Protein AF-A0A1Y2EN75-F1 (afdb_monomer_lite)

Organism: NCBI:txid1754190

Sequence (337 aa):
MRNIKFRSYYIYLYILLFKLYLSYGKDFYITSNSTYFDSNSDVNIDTLINNESQNEAINLYFMDDLYDFSIKFNNDINIYNDINIIGMSNNGTIFDFKNTRKGSMLINYSSKSGYKILFKNIIFQNFNSNGDEKVSLFQMTSTPVEQKIYFEDCIFQNNNCILIKMQRHNGCDINLEEEKFSTISLDNCYFYNNRELLFYIIMKEVTALALESLCQRVIINNSRFEYNDNIIRLQSGNLFINNSTFNNNYSKKNEATAQFIDSYGYKNKVIVKDSQISNIKLVDDLPLIFIKKSYMKIYNCRINNIVGSYYHMIRIKIAPTIELEKNYIYQIRIFII

Structure (mmCIF, N/CA/C/O backbone):
data_AF-A0A1Y2EN75-F1
#
_entry.id   AF-A0A1Y2EN75-F1
#
loop_
_atom_site.group_PDB
_atom_site.id
_atom_site.type_symbol
_atom_site.label_atom_id
_atom_site.label_alt_id
_atom_site.label_comp_id
_atom_site.label_asym_id
_atom_site.label_entity_id
_atom_site.label_seq_id
_atom_site.pdbx_PDB_ins_code
_atom_site.Cartn_x
_atom_site.Cartn_y
_atom_site.Cartn_z
_atom_site.occupancy
_atom_site.B_iso_or_equiv
_atom_site.auth_seq_id
_atom_site.auth_comp_id
_atom_site.auth_asym_id
_atom_site.auth_atom_id
_atom_site.pdbx_PDB_model_num
ATOM 1 N N . MET A 1 1 ? 14.614 51.381 -26.462 1.00 61.22 1 MET A N 1
ATOM 2 C CA . MET A 1 1 ? 13.951 50.504 -25.459 1.00 61.22 1 MET A CA 1
ATOM 3 C C . MET A 1 1 ? 13.090 49.369 -26.039 1.00 61.22 1 MET A C 1
ATOM 5 O O . MET A 1 1 ? 13.072 48.318 -25.414 1.00 61.22 1 MET A O 1
ATOM 9 N N . ARG A 1 2 ? 12.411 49.495 -27.199 1.00 63.12 2 ARG A N 1
ATOM 10 C CA . ARG A 1 2 ? 11.589 48.389 -27.763 1.00 63.12 2 ARG A CA 1
ATOM 11 C C . ARG A 1 2 ? 12.382 47.099 -28.066 1.00 63.12 2 ARG A C 1
ATOM 13 O O . ARG A 1 2 ? 11.937 46.032 -27.668 1.00 63.12 2 ARG A O 1
ATOM 20 N N . ASN A 1 3 ? 13.583 47.186 -28.648 1.00 71.12 3 ASN A N 1
ATOM 21 C CA . ASN A 1 3 ? 14.383 46.000 -29.020 1.00 71.12 3 ASN A CA 1
ATOM 22 C C . ASN A 1 3 ? 14.890 45.142 -27.845 1.00 71.12 3 ASN A C 1
ATOM 24 O O . ASN A 1 3 ? 15.093 43.943 -28.014 1.00 71.12 3 ASN A O 1
ATOM 28 N N . ILE A 1 4 ? 15.077 45.720 -26.653 1.00 75.62 4 ILE A N 1
ATOM 29 C CA . ILE A 1 4 ? 15.561 44.966 -25.482 1.00 75.62 4 ILE A CA 1
ATOM 30 C C . ILE A 1 4 ? 14.449 44.057 -24.940 1.00 75.62 4 ILE A C 1
ATOM 32 O O . ILE A 1 4 ? 14.701 42.891 -24.654 1.00 75.62 4 ILE A O 1
ATOM 36 N N . LYS A 1 5 ? 13.201 44.550 -24.896 1.00 77.69 5 LYS A N 1
ATOM 37 C CA . LYS A 1 5 ? 12.050 43.765 -24.419 1.00 77.69 5 LYS A CA 1
ATOM 38 C C . LYS A 1 5 ? 11.775 42.537 -25.295 1.00 77.69 5 LYS A C 1
ATOM 40 O O . LYS A 1 5 ? 11.465 41.477 -24.761 1.00 77.69 5 LYS A O 1
ATOM 45 N N . PHE A 1 6 ? 11.952 42.654 -26.614 1.00 80.56 6 PHE A N 1
ATOM 46 C CA . PHE A 1 6 ? 11.801 41.518 -27.529 1.00 80.56 6 PHE A CA 1
ATOM 47 C C . PHE A 1 6 ? 12.858 40.431 -27.295 1.00 80.56 6 PHE A C 1
ATOM 49 O O . PHE A 1 6 ? 12.512 39.256 -27.255 1.00 80.56 6 PHE A O 1
ATOM 56 N N . ARG A 1 7 ? 14.130 40.791 -27.070 1.00 85.75 7 ARG A N 1
ATOM 57 C CA . ARG A 1 7 ? 15.193 39.803 -26.798 1.00 85.75 7 ARG A CA 1
ATOM 58 C C . ARG A 1 7 ? 14.967 39.043 -25.493 1.00 85.75 7 ARG A C 1
ATOM 60 O O . ARG A 1 7 ? 15.121 37.826 -25.476 1.00 85.75 7 ARG A O 1
ATOM 67 N N . SER A 1 8 ? 14.556 39.736 -24.430 1.00 86.88 8 SER A N 1
ATOM 68 C CA . SER A 1 8 ? 14.220 39.085 -23.159 1.00 86.88 8 SER A CA 1
ATOM 69 C C . SER A 1 8 ? 13.074 38.084 -23.321 1.00 86.88 8 SER A C 1
ATOM 71 O O . SER A 1 8 ? 13.173 36.978 -22.803 1.00 86.88 8 SER A O 1
ATOM 73 N N . TYR A 1 9 ? 12.032 38.426 -24.089 1.00 92.75 9 TYR A N 1
ATOM 74 C CA . TYR A 1 9 ? 10.913 37.516 -24.363 1.00 92.75 9 TYR A CA 1
ATOM 75 C C . TYR A 1 9 ? 11.369 36.203 -25.019 1.00 92.75 9 TYR A C 1
ATOM 77 O O . TYR A 1 9 ? 11.005 35.131 -24.542 1.00 92.75 9 TYR A O 1
ATOM 85 N N . TYR A 1 10 ? 12.222 36.265 -26.048 1.00 93.38 10 TYR A N 1
ATOM 86 C CA . TYR A 1 10 ? 12.739 35.053 -26.692 1.00 93.38 10 TYR A CA 1
ATOM 87 C C . TYR A 1 10 ? 13.617 34.219 -25.756 1.00 93.38 10 TYR A C 1
ATOM 89 O O . TYR A 1 10 ? 13.503 33.000 -25.774 1.00 93.38 10 TYR A O 1
ATOM 97 N N . ILE A 1 11 ? 14.439 34.836 -24.899 1.00 94.50 11 ILE A N 1
ATOM 98 C CA . ILE A 1 11 ? 15.237 34.096 -23.903 1.00 94.50 11 ILE A CA 1
ATOM 99 C C . ILE A 1 11 ? 14.323 33.339 -22.930 1.00 94.50 11 ILE A C 1
ATOM 101 O O . ILE A 1 11 ? 14.550 32.157 -22.688 1.00 94.50 11 ILE A O 1
ATOM 105 N N . TYR A 1 12 ? 13.263 33.974 -22.416 1.00 94.88 12 TYR A N 1
ATOM 106 C CA . TYR A 1 12 ? 12.295 33.288 -21.551 1.00 94.88 12 TYR A CA 1
ATOM 107 C C . TYR A 1 12 ? 11.563 32.161 -22.281 1.00 94.88 12 TYR A C 1
ATOM 109 O O . TYR A 1 12 ? 11.383 31.091 -21.704 1.00 94.88 12 TYR A O 1
ATOM 117 N N . LEU A 1 13 ? 11.189 32.371 -23.546 1.00 94.88 13 LEU A N 1
ATOM 118 C CA . LEU A 1 13 ? 10.568 31.336 -24.368 1.00 94.88 13 LEU A CA 1
ATOM 119 C C . LEU A 1 13 ? 11.519 30.151 -24.592 1.00 94.88 13 LEU A C 1
ATOM 121 O O . LEU A 1 13 ? 11.102 29.013 -24.427 1.00 94.88 13 LEU A O 1
ATOM 125 N N . TYR A 1 14 ? 12.800 30.396 -24.887 1.00 94.62 14 TYR A N 1
ATOM 126 C CA . TYR A 1 14 ? 13.807 29.339 -25.022 1.00 94.62 14 TYR A CA 1
ATOM 127 C C . TYR A 1 14 ? 14.048 28.597 -23.707 1.00 94.62 14 TYR A C 1
ATOM 129 O O . TYR A 1 14 ? 14.117 27.375 -23.723 1.00 94.62 14 TYR A O 1
ATOM 137 N N . ILE A 1 15 ? 14.123 29.294 -22.567 1.00 92.69 15 ILE A N 1
ATOM 138 C CA . ILE A 1 15 ? 14.241 28.649 -21.248 1.00 92.69 15 ILE A CA 1
ATOM 139 C C . ILE A 1 15 ? 13.008 27.786 -20.962 1.00 92.69 15 ILE A C 1
ATOM 141 O O . ILE A 1 15 ? 13.148 26.679 -20.450 1.00 92.69 15 ILE A O 1
ATOM 145 N N . LEU A 1 16 ? 11.808 28.268 -21.294 1.00 91.56 16 LEU A N 1
ATOM 146 C CA . LEU A 1 16 ? 10.568 27.516 -21.121 1.00 91.56 16 LEU A CA 1
ATOM 147 C C . LEU A 1 16 ? 10.539 26.275 -22.020 1.00 91.56 16 LEU A C 1
ATOM 149 O O . LEU A 1 16 ? 10.288 25.184 -21.525 1.00 91.56 16 LEU A O 1
ATOM 153 N N . LEU A 1 17 ? 10.841 26.423 -23.312 1.00 88.31 17 LEU A N 1
ATOM 154 C CA . LEU A 1 17 ? 10.893 25.314 -24.267 1.00 88.31 17 LEU A CA 1
ATOM 155 C C . LEU A 1 17 ? 11.977 24.299 -23.900 1.00 88.31 17 LEU A C 1
ATOM 157 O O . LEU A 1 17 ? 11.740 23.103 -23.998 1.00 88.31 17 LEU A O 1
ATOM 161 N N . PHE A 1 18 ? 13.133 24.757 -23.423 1.00 83.69 18 PHE A N 1
ATOM 162 C CA . PHE A 1 18 ? 14.205 23.891 -22.942 1.00 83.69 18 PHE A CA 1
ATOM 163 C C . PHE A 1 18 ? 13.802 23.142 -21.669 1.00 83.69 18 PHE A C 1
ATOM 165 O O . PHE A 1 18 ? 14.054 21.949 -21.562 1.00 83.69 18 PHE A O 1
ATOM 172 N N . LYS A 1 19 ? 13.112 23.801 -20.728 1.00 81.88 19 LYS A N 1
ATOM 173 C CA . LYS A 1 19 ? 12.544 23.130 -19.549 1.00 81.88 19 LYS A CA 1
ATOM 174 C C . LYS A 1 19 ? 11.473 22.108 -19.923 1.00 81.88 19 LYS A C 1
ATOM 176 O O . LYS A 1 19 ? 11.446 21.045 -19.322 1.00 81.88 19 LYS A O 1
ATOM 181 N N . LEU A 1 20 ? 10.620 22.413 -20.901 1.00 80.50 20 LEU A N 1
ATOM 182 C CA . LEU A 1 20 ? 9.636 21.463 -21.421 1.00 80.50 20 LEU A CA 1
ATOM 183 C C . LEU A 1 20 ? 10.329 20.275 -22.097 1.00 80.50 20 LEU A C 1
ATOM 185 O O . LEU A 1 20 ? 9.956 19.141 -21.838 1.00 80.50 20 LEU A O 1
ATOM 189 N N . TYR A 1 21 ? 11.371 20.531 -22.893 1.00 77.25 21 TYR A N 1
ATOM 190 C CA . TYR A 1 21 ? 12.176 19.498 -23.545 1.00 77.25 21 TYR A CA 1
ATOM 191 C C . TYR A 1 21 ? 12.883 18.578 -22.535 1.00 77.25 21 TYR A C 1
ATOM 193 O O . TYR A 1 21 ? 12.850 17.365 -22.682 1.00 77.25 21 TYR A O 1
ATOM 201 N N . LEU A 1 22 ? 13.468 19.139 -21.475 1.00 69.69 22 LEU A N 1
ATOM 202 C CA . LEU A 1 22 ? 14.097 18.360 -20.401 1.00 69.69 22 LEU A CA 1
ATOM 203 C C . LEU A 1 22 ? 13.095 17.665 -19.468 1.00 69.69 22 LEU A C 1
ATOM 205 O O . LEU A 1 22 ? 13.500 16.863 -18.635 1.00 69.69 22 LEU A O 1
ATOM 209 N N . SER A 1 23 ? 11.806 17.996 -19.558 1.00 66.31 23 SER A N 1
ATOM 210 C CA . SER A 1 23 ? 10.761 17.387 -18.733 1.00 66.31 23 SER A CA 1
ATOM 211 C C . SER A 1 23 ? 10.133 16.153 -19.384 1.00 66.31 23 SER A C 1
ATOM 213 O O . SER A 1 23 ? 9.234 15.564 -18.778 1.00 66.31 23 SER A O 1
ATOM 215 N N . TYR A 1 24 ? 10.541 15.772 -20.599 1.00 74.44 24 TYR A N 1
ATOM 216 C CA . TYR A 1 24 ? 10.022 14.560 -21.223 1.00 74.44 24 TYR A CA 1
ATOM 217 C C . TYR A 1 24 ? 10.588 13.335 -20.512 1.00 74.44 24 TYR A C 1
ATOM 219 O O . TYR A 1 24 ? 11.798 13.174 -20.384 1.00 74.44 24 TYR A O 1
ATOM 227 N N . GLY A 1 25 ? 9.685 12.490 -20.019 1.00 83.12 25 GLY A N 1
ATOM 228 C CA . GLY A 1 25 ? 10.045 11.152 -19.584 1.00 83.12 25 GLY A CA 1
ATOM 229 C C . GLY A 1 25 ? 10.319 10.248 -20.783 1.00 83.12 25 GLY A C 1
ATOM 230 O O . GLY A 1 25 ? 9.859 10.511 -21.897 1.00 83.12 25 GLY A O 1
ATOM 231 N N . LYS A 1 26 ? 11.055 9.167 -20.548 1.00 90.12 26 LYS A N 1
ATOM 232 C CA . LYS A 1 26 ? 11.289 8.122 -21.534 1.00 90.12 26 LYS A CA 1
ATOM 233 C C . LYS A 1 26 ? 10.110 7.156 -21.552 1.00 90.12 26 LYS A C 1
ATOM 235 O O . LYS A 1 26 ? 9.822 6.506 -20.549 1.00 90.12 26 LYS A O 1
ATOM 240 N N . ASP A 1 27 ? 9.459 7.057 -22.703 1.00 91.94 27 ASP A N 1
ATOM 241 C CA . ASP A 1 27 ? 8.296 6.198 -22.908 1.00 91.94 27 ASP A CA 1
ATOM 242 C C . ASP A 1 27 ? 8.704 4.837 -23.487 1.00 91.94 27 ASP A C 1
ATOM 244 O O . ASP A 1 27 ? 9.400 4.758 -24.503 1.00 91.94 27 ASP A O 1
ATOM 248 N N . PHE A 1 28 ? 8.218 3.759 -22.874 1.00 91.75 28 PHE A N 1
ATOM 249 C CA . PHE A 1 28 ? 8.375 2.387 -23.347 1.00 91.75 28 PHE A CA 1
ATOM 250 C C . PHE A 1 28 ? 7.010 1.730 -23.513 1.00 91.75 28 PHE A C 1
ATOM 252 O O . PHE A 1 28 ? 6.184 1.758 -22.604 1.00 91.75 28 PHE A O 1
ATOM 259 N N . TYR A 1 29 ? 6.794 1.090 -24.658 1.00 92.88 29 TYR A N 1
ATOM 260 C CA . TYR A 1 29 ? 5.556 0.383 -24.976 1.00 92.88 29 TYR A CA 1
ATOM 261 C C . TYR A 1 29 ? 5.819 -1.116 -24.908 1.00 92.88 29 TYR A C 1
ATOM 263 O O . TYR A 1 29 ? 6.558 -1.675 -25.718 1.00 92.88 29 TYR A O 1
ATOM 271 N N . ILE A 1 30 ? 5.244 -1.753 -23.900 1.00 92.38 30 ILE A N 1
ATOM 272 C CA . ILE A 1 30 ? 5.478 -3.142 -23.542 1.00 92.38 30 ILE A CA 1
ATOM 273 C C . ILE A 1 30 ? 4.293 -3.968 -24.036 1.00 92.38 30 ILE A C 1
ATOM 275 O O . ILE A 1 30 ? 3.148 -3.691 -23.690 1.00 92.38 30 ILE A O 1
ATOM 279 N N . THR A 1 31 ? 4.560 -5.021 -24.801 1.00 92.81 31 THR A N 1
ATOM 280 C CA . THR A 1 31 ? 3.566 -6.025 -25.215 1.00 92.81 31 THR A CA 1
ATOM 281 C C . THR A 1 31 ? 3.850 -7.355 -24.516 1.00 92.81 31 THR A C 1
ATOM 283 O O . THR A 1 31 ? 4.975 -7.624 -24.098 1.00 92.81 31 THR A O 1
ATOM 286 N N . SER A 1 32 ? 2.840 -8.196 -24.351 1.00 87.12 32 SER A N 1
ATOM 287 C CA . SER A 1 32 ? 2.906 -9.525 -23.730 1.00 87.12 32 SER A CA 1
ATOM 288 C C . SER A 1 32 ? 3.886 -10.466 -24.439 1.00 87.12 32 SER A C 1
ATOM 290 O O . SER A 1 32 ? 4.531 -11.282 -23.791 1.00 87.12 32 SER A O 1
ATOM 292 N N . ASN A 1 33 ? 4.063 -10.292 -25.753 1.00 85.81 33 ASN A N 1
ATOM 293 C CA . ASN A 1 33 ? 5.031 -11.030 -26.570 1.00 85.81 33 ASN A CA 1
ATOM 294 C C . ASN A 1 33 ? 6.423 -10.374 -26.624 1.00 85.81 33 ASN A C 1
ATOM 296 O O . ASN A 1 33 ? 7.284 -10.820 -27.383 1.00 85.81 33 ASN A O 1
ATOM 300 N N . SER A 1 34 ? 6.647 -9.280 -25.891 1.00 82.88 34 SER A N 1
ATOM 301 C CA . SER A 1 34 ? 7.962 -8.642 -25.837 1.00 82.88 34 SER A CA 1
ATOM 302 C C . SER A 1 34 ? 8.977 -9.530 -25.119 1.00 82.88 34 SER A C 1
ATOM 304 O O . SER A 1 34 ? 8.638 -10.322 -24.238 1.00 82.88 34 SER A O 1
ATOM 306 N N . THR A 1 35 ? 10.255 -9.359 -25.458 1.00 77.31 35 THR A N 1
ATOM 307 C CA . THR A 1 35 ? 11.351 -10.098 -24.816 1.00 77.31 35 THR A CA 1
ATOM 308 C C . THR A 1 35 ? 11.423 -9.841 -23.311 1.00 77.31 35 THR A C 1
ATOM 310 O O . THR A 1 35 ? 11.919 -10.692 -22.590 1.00 77.31 35 THR A O 1
ATOM 313 N N . TYR A 1 36 ? 10.852 -8.736 -22.815 1.00 74.00 36 TYR A N 1
ATOM 314 C CA . TYR A 1 36 ? 10.862 -8.368 -21.396 1.00 74.00 36 TYR A CA 1
ATOM 315 C C . TYR A 1 36 ? 10.206 -9.399 -20.460 1.00 74.00 36 TYR A C 1
ATOM 317 O O . TYR A 1 36 ? 10.484 -9.373 -19.262 1.00 74.00 36 TYR A O 1
ATOM 325 N N . PHE A 1 37 ? 9.376 -10.310 -20.987 1.00 69.19 37 PHE A N 1
ATOM 326 C CA . PHE A 1 37 ? 8.753 -11.410 -20.232 1.00 69.19 37 PHE A CA 1
ATOM 327 C C . PHE A 1 37 ? 9.303 -12.796 -20.580 1.00 69.19 37 PHE A C 1
ATOM 329 O O . PHE A 1 37 ? 8.817 -13.795 -20.051 1.00 69.19 37 PHE A O 1
ATOM 336 N N . ASP A 1 38 ? 10.314 -12.889 -21.444 1.00 70.75 38 ASP A N 1
ATOM 337 C CA . ASP A 1 38 ? 10.973 -14.162 -21.719 1.00 70.75 38 ASP A CA 1
ATOM 338 C C . ASP A 1 38 ? 11.922 -14.502 -20.563 1.00 70.75 38 ASP A C 1
ATOM 340 O O . ASP A 1 38 ? 12.890 -13.783 -20.308 1.00 70.75 38 ASP A O 1
ATOM 344 N N . SER A 1 39 ? 11.665 -15.627 -19.881 1.00 67.06 39 SER A N 1
ATOM 345 C CA . SER A 1 39 ? 12.527 -16.157 -18.814 1.00 67.06 39 SER A CA 1
ATOM 346 C C . SER A 1 39 ? 13.980 -16.360 -19.238 1.00 67.06 39 SER A C 1
ATOM 348 O O . SER A 1 39 ? 14.845 -16.438 -18.370 1.00 67.06 39 SER A O 1
ATOM 350 N N . ASN A 1 40 ? 14.229 -16.505 -20.541 1.00 71.00 40 ASN A N 1
ATOM 351 C CA . ASN A 1 40 ? 15.549 -16.772 -21.103 1.00 71.00 40 ASN A CA 1
ATOM 352 C C . ASN A 1 40 ? 16.228 -15.524 -21.671 1.00 71.00 40 ASN A C 1
ATOM 354 O O . ASN A 1 40 ? 17.348 -15.636 -22.166 1.00 71.00 40 ASN A O 1
ATOM 358 N N . SER A 1 41 ? 15.571 -14.360 -21.652 1.00 68.00 41 SER A N 1
ATOM 359 C CA . SER A 1 41 ? 16.194 -13.136 -22.143 1.00 68.00 41 SER A CA 1
ATOM 360 C C . SER A 1 41 ? 16.959 -12.419 -21.031 1.00 68.00 41 SER A C 1
ATOM 362 O O . SER A 1 41 ? 16.492 -12.292 -19.898 1.00 68.00 41 SER A O 1
ATOM 364 N N . ASP A 1 42 ? 18.127 -11.887 -21.385 1.00 60.72 42 ASP A N 1
ATOM 365 C CA . ASP A 1 42 ? 18.921 -11.024 -20.504 1.00 60.72 42 ASP A CA 1
ATOM 366 C C . ASP A 1 42 ? 18.304 -9.617 -20.345 1.00 60.72 42 ASP A C 1
ATOM 368 O O . ASP A 1 42 ? 18.818 -8.795 -19.588 1.00 60.72 42 ASP A O 1
ATOM 372 N N . VAL A 1 43 ? 17.213 -9.312 -21.066 1.00 63.44 43 VAL A N 1
ATOM 373 C CA . VAL A 1 43 ? 16.578 -7.989 -21.115 1.00 63.44 43 VAL A CA 1
ATOM 374 C C . VAL A 1 43 ? 15.195 -8.062 -20.482 1.00 63.44 43 VAL A C 1
ATOM 376 O O . VAL A 1 43 ? 14.233 -8.505 -21.097 1.00 63.44 43 VAL A O 1
ATOM 379 N N . ASN A 1 44 ? 15.083 -7.566 -19.258 1.00 73.50 44 ASN A N 1
ATOM 380 C CA . ASN A 1 44 ? 13.876 -7.628 -18.436 1.00 73.50 44 ASN A CA 1
ATOM 381 C C . ASN A 1 44 ? 13.459 -6.221 -17.948 1.00 73.50 44 ASN A C 1
ATOM 383 O O . ASN A 1 44 ? 14.212 -5.257 -18.101 1.00 73.50 44 ASN A O 1
ATOM 387 N N . ILE A 1 45 ? 12.252 -6.066 -17.400 1.00 78.69 45 ILE A N 1
ATOM 388 C CA . ILE A 1 45 ? 11.701 -4.792 -16.903 1.00 78.69 45 ILE A CA 1
ATOM 389 C C . ILE A 1 45 ? 12.644 -4.120 -15.897 1.00 78.69 45 ILE A C 1
ATOM 391 O O . ILE A 1 45 ? 12.839 -2.910 -15.944 1.00 78.69 45 ILE A O 1
ATOM 395 N N . ASP A 1 46 ? 13.279 -4.890 -15.016 1.00 75.19 46 ASP A N 1
ATOM 396 C CA . ASP A 1 46 ? 14.299 -4.373 -14.103 1.00 75.19 46 ASP A CA 1
ATOM 397 C C . ASP A 1 46 ? 15.516 -3.832 -14.857 1.00 75.19 46 ASP A C 1
ATOM 399 O O . ASP A 1 46 ? 16.008 -2.761 -14.522 1.00 75.19 46 ASP A O 1
ATOM 403 N N . THR A 1 47 ? 15.978 -4.502 -15.914 1.00 78.75 47 THR A N 1
ATOM 404 C CA . THR A 1 47 ? 17.082 -3.981 -16.742 1.00 78.75 47 THR A CA 1
ATOM 405 C C . THR A 1 47 ? 16.699 -2.706 -17.494 1.00 78.75 47 THR A C 1
ATOM 407 O O . THR A 1 47 ? 17.521 -1.799 -17.585 1.00 78.75 47 THR A O 1
ATOM 410 N N . LEU A 1 48 ? 15.451 -2.596 -17.970 1.00 79.50 48 LEU A N 1
ATOM 411 C CA . LEU A 1 48 ? 14.929 -1.370 -18.580 1.00 79.50 48 LEU A CA 1
ATOM 412 C C . LEU A 1 48 ? 14.951 -0.209 -17.590 1.00 79.50 48 LEU A C 1
ATOM 414 O O . LEU A 1 48 ? 15.357 0.890 -17.938 1.00 79.50 48 LEU A O 1
ATOM 418 N N . ILE A 1 49 ? 14.526 -0.458 -16.355 1.00 81.06 49 ILE A N 1
ATOM 419 C CA . ILE A 1 49 ? 14.485 0.569 -15.317 1.00 81.06 49 ILE A CA 1
ATOM 420 C C . ILE A 1 49 ? 15.905 0.941 -14.860 1.00 81.06 49 ILE A C 1
ATOM 422 O O . ILE A 1 49 ? 16.208 2.115 -14.669 1.00 81.06 49 ILE A O 1
ATOM 426 N N . ASN A 1 50 ? 16.792 -0.045 -14.716 1.00 77.44 50 ASN A N 1
ATOM 427 C CA . ASN A 1 50 ? 18.115 0.144 -14.118 1.00 77.44 50 ASN A CA 1
ATOM 428 C C . ASN A 1 50 ? 19.171 0.708 -15.088 1.00 77.44 50 ASN A C 1
ATOM 430 O O . ASN A 1 50 ? 20.159 1.276 -14.623 1.00 77.44 50 ASN A O 1
ATOM 434 N N . ASN A 1 51 ? 19.006 0.542 -16.405 1.00 75.81 51 ASN A N 1
ATOM 435 C CA . ASN A 1 51 ? 20.012 0.953 -17.398 1.00 75.81 51 ASN A CA 1
ATOM 436 C C . ASN A 1 51 ? 19.858 2.400 -17.894 1.00 75.81 51 ASN A C 1
ATOM 438 O O . ASN A 1 51 ? 20.717 2.888 -18.629 1.00 75.81 51 ASN A O 1
ATOM 442 N N . GLU A 1 52 ? 18.785 3.092 -17.520 1.00 73.25 52 GLU A N 1
ATOM 443 C CA . GLU A 1 52 ? 18.489 4.432 -18.027 1.00 73.25 52 GLU A CA 1
ATOM 444 C C . GLU A 1 52 ? 19.121 5.545 -17.180 1.00 73.25 52 GLU A C 1
ATOM 446 O O . GLU A 1 52 ? 19.360 5.412 -15.978 1.00 73.25 52 GLU A O 1
ATOM 451 N N . SER A 1 53 ? 19.442 6.668 -17.831 1.00 62.31 53 SER A N 1
ATOM 452 C CA . SER A 1 53 ? 20.162 7.783 -17.210 1.00 62.31 53 SER A CA 1
ATOM 453 C C . SER A 1 53 ? 19.378 8.440 -16.066 1.00 62.31 53 SER A C 1
ATOM 455 O O . SER A 1 53 ? 18.184 8.695 -16.185 1.00 62.31 53 SER A O 1
ATOM 457 N N . GLN A 1 54 ? 20.094 8.797 -14.992 1.00 69.88 54 GLN A N 1
ATOM 458 C CA . GLN A 1 54 ? 19.601 9.152 -13.646 1.00 69.88 54 GLN A CA 1
ATOM 459 C C . GLN A 1 54 ? 18.688 10.396 -13.503 1.00 69.88 54 GLN A C 1
ATOM 461 O O . GLN A 1 54 ? 18.510 10.863 -12.381 1.00 69.88 54 GLN A O 1
ATOM 466 N N . ASN A 1 55 ? 18.126 10.969 -14.573 1.00 72.50 55 ASN A N 1
ATOM 467 C CA . ASN A 1 55 ? 17.475 12.288 -14.500 1.00 72.50 55 ASN A CA 1
ATOM 468 C C . ASN A 1 55 ? 16.086 12.407 -15.149 1.00 72.50 55 ASN A C 1
ATOM 470 O O . ASN A 1 55 ? 15.404 13.393 -14.881 1.00 72.50 55 ASN A O 1
ATOM 474 N N . GLU A 1 56 ? 15.650 11.461 -15.980 1.00 85.06 56 GLU A N 1
ATOM 475 C CA . GLU A 1 56 ? 14.356 11.551 -16.678 1.00 85.06 56 GLU A CA 1
ATOM 476 C C . GLU A 1 56 ? 13.360 10.561 -16.078 1.00 85.06 56 GLU A C 1
ATOM 478 O O . GLU A 1 56 ? 13.754 9.472 -15.673 1.00 85.06 56 GLU A O 1
ATOM 483 N N . ALA A 1 57 ? 12.076 10.916 -16.000 1.00 90.56 57 ALA A N 1
ATOM 484 C CA . ALA A 1 57 ? 11.049 9.963 -15.576 1.00 90.56 57 ALA A CA 1
ATOM 485 C C . ALA A 1 57 ? 10.938 8.814 -16.594 1.00 90.56 57 ALA A C 1
ATOM 487 O O . ALA A 1 57 ? 11.095 9.040 -17.788 1.00 90.56 57 ALA A O 1
ATOM 488 N N . ILE A 1 58 ? 10.639 7.596 -16.152 1.00 92.88 58 ILE A N 1
ATOM 489 C CA . ILE A 1 58 ? 10.401 6.444 -17.029 1.00 92.88 58 ILE A CA 1
ATOM 490 C C . ILE A 1 58 ? 8.909 6.129 -17.024 1.00 92.88 58 ILE A C 1
ATOM 492 O O . ILE A 1 58 ? 8.324 5.919 -15.964 1.00 92.88 58 ILE A O 1
ATOM 496 N N . ASN A 1 59 ? 8.300 6.045 -18.202 1.00 94.31 59 ASN A N 1
ATOM 497 C CA . ASN A 1 59 ? 6.917 5.618 -18.371 1.00 94.31 59 ASN A CA 1
ATOM 498 C C . ASN A 1 59 ? 6.888 4.269 -19.094 1.00 94.31 59 ASN A C 1
ATOM 500 O O . ASN A 1 59 ? 7.370 4.146 -20.218 1.00 94.31 59 ASN A O 1
ATOM 504 N N . LEU A 1 60 ? 6.313 3.256 -18.455 1.00 94.69 60 LEU A N 1
ATOM 505 C CA . LEU A 1 60 ? 6.115 1.919 -19.000 1.00 94.69 60 LEU A CA 1
ATOM 506 C C . LEU A 1 60 ? 4.623 1.720 -19.289 1.00 94.69 60 LEU A C 1
ATOM 508 O O . LEU A 1 60 ? 3.821 1.623 -18.360 1.00 94.69 60 LEU A O 1
ATOM 512 N N . TYR A 1 61 ? 4.256 1.646 -20.566 1.00 96.25 61 TYR A N 1
ATOM 513 C CA . TYR A 1 61 ? 2.885 1.431 -21.028 1.00 96.25 61 TYR A CA 1
ATOM 514 C C . TYR A 1 61 ? 2.678 -0.035 -21.398 1.00 96.25 61 TYR A C 1
ATOM 516 O O . TYR A 1 61 ? 3.306 -0.543 -22.324 1.00 96.25 61 TYR A O 1
ATOM 524 N N . PHE A 1 62 ? 1.783 -0.713 -20.691 1.00 96.38 62 PHE A N 1
ATOM 525 C CA . PHE A 1 62 ? 1.441 -2.111 -20.923 1.00 96.38 62 PHE A CA 1
ATOM 526 C C . PHE A 1 62 ? 0.224 -2.165 -21.845 1.00 96.38 62 PHE A C 1
ATOM 528 O O . PHE A 1 62 ? -0.899 -1.884 -21.427 1.00 96.38 62 PHE A O 1
ATOM 535 N N . MET A 1 63 ? 0.486 -2.457 -23.118 1.00 97.25 63 MET A N 1
ATOM 536 C CA . MET A 1 63 ? -0.466 -2.316 -24.222 1.00 97.25 63 MET A CA 1
ATOM 537 C C . MET A 1 63 ? -1.528 -3.415 -24.286 1.00 97.25 63 MET A C 1
ATOM 539 O O . MET A 1 63 ? -2.605 -3.172 -24.824 1.00 97.25 63 MET A O 1
ATOM 543 N N . ASP A 1 64 ? -1.226 -4.600 -23.759 1.00 96.62 64 ASP A N 1
ATOM 544 C CA . ASP A 1 64 ? -2.115 -5.755 -23.833 1.00 96.62 64 ASP A CA 1
ATOM 545 C C . ASP A 1 64 ? -2.987 -5.884 -22.575 1.00 96.62 64 ASP A C 1
ATOM 547 O O . ASP A 1 64 ? -2.745 -5.267 -21.533 1.00 96.62 64 ASP A O 1
ATOM 551 N N . ASP A 1 65 ? -4.019 -6.719 -22.666 1.00 97.50 65 ASP A N 1
ATOM 552 C CA . ASP A 1 65 ? -4.958 -6.939 -21.564 1.00 97.50 65 ASP A CA 1
ATOM 553 C C . ASP A 1 65 ? -4.376 -7.812 -20.443 1.00 97.50 65 ASP A C 1
ATOM 555 O O . ASP A 1 65 ? -4.812 -7.707 -19.299 1.00 97.50 65 ASP A O 1
ATOM 559 N N . LEU A 1 66 ? -3.410 -8.686 -20.749 1.00 96.25 66 LEU A N 1
ATOM 560 C CA . LEU A 1 66 ? -2.924 -9.718 -19.831 1.00 96.25 66 LEU A CA 1
ATOM 561 C C . LEU A 1 66 ? -1.415 -9.944 -19.959 1.00 96.25 66 LEU A C 1
ATOM 563 O O . LEU A 1 66 ? -0.896 -10.152 -21.054 1.00 96.25 66 LEU A O 1
ATOM 567 N N . TYR A 1 67 ? -0.745 -10.010 -18.810 1.00 94.31 67 TYR A N 1
ATOM 568 C CA . TYR A 1 67 ? 0.670 -10.335 -18.665 1.00 94.31 67 TYR A CA 1
ATOM 569 C C . TYR A 1 67 ? 0.859 -11.430 -17.617 1.00 94.31 67 TYR A C 1
ATOM 571 O O . TYR A 1 67 ? 0.330 -11.348 -16.506 1.00 94.31 67 TYR A O 1
ATOM 579 N N . ASP A 1 68 ? 1.643 -12.448 -17.966 1.00 93.12 68 ASP A N 1
ATOM 580 C CA . ASP A 1 68 ? 2.005 -13.535 -17.060 1.00 93.12 68 ASP A CA 1
ATOM 581 C C . ASP A 1 68 ? 3.228 -13.150 -16.220 1.00 93.12 68 ASP A C 1
ATOM 583 O O . ASP A 1 68 ? 4.368 -13.191 -16.682 1.00 93.12 68 ASP A O 1
ATOM 587 N N . PHE A 1 69 ? 2.991 -12.806 -14.957 1.00 91.69 69 PHE A N 1
ATOM 588 C CA . PHE A 1 69 ? 4.041 -12.470 -13.996 1.00 91.69 69 PHE A CA 1
ATOM 589 C C . PHE A 1 69 ? 4.554 -13.690 -13.213 1.00 91.69 69 PHE A C 1
ATOM 591 O O . PHE A 1 69 ? 5.466 -13.561 -12.395 1.00 91.69 69 PHE A O 1
ATOM 598 N N . SER A 1 70 ? 4.040 -14.895 -13.484 1.00 90.06 70 SER A N 1
ATOM 599 C CA . SER A 1 70 ? 4.493 -16.136 -12.835 1.00 90.06 70 SER A CA 1
ATOM 600 C C . SER A 1 70 ? 5.820 -16.679 -13.387 1.00 90.06 70 SER A C 1
ATOM 602 O O . SER A 1 70 ? 6.326 -17.707 -12.931 1.00 90.06 70 SER A O 1
ATOM 604 N N . ILE A 1 71 ? 6.414 -16.010 -14.375 1.00 83.00 71 ILE A N 1
ATOM 605 C CA . ILE A 1 71 ? 7.608 -16.495 -15.071 1.00 83.00 71 ILE A CA 1
ATOM 606 C C . ILE A 1 71 ? 8.871 -16.289 -14.208 1.00 83.00 71 ILE A C 1
ATOM 608 O O . ILE A 1 71 ? 9.658 -17.226 -14.029 1.00 83.00 71 ILE A O 1
ATOM 612 N N . LYS A 1 72 ? 9.032 -15.115 -13.576 1.00 75.38 72 LYS A N 1
ATOM 613 C CA . LYS A 1 72 ? 10.231 -14.726 -12.800 1.00 75.38 72 LYS A CA 1
ATOM 614 C C . LYS A 1 72 ? 10.009 -14.816 -11.296 1.00 75.38 72 LYS A C 1
ATOM 616 O O . LYS A 1 72 ? 8.947 -14.462 -10.820 1.00 75.38 72 LYS A O 1
ATOM 621 N N . PHE A 1 73 ? 11.016 -15.221 -10.520 1.00 68.50 73 PHE A N 1
ATOM 622 C CA . PHE A 1 73 ? 10.881 -15.324 -9.062 1.00 68.50 73 PHE A CA 1
ATOM 623 C C . PHE A 1 73 ? 10.588 -13.977 -8.381 1.00 68.50 73 PHE A C 1
ATOM 625 O O . PHE A 1 73 ? 9.529 -13.838 -7.782 1.00 68.50 73 PHE A O 1
ATOM 632 N N . ASN A 1 74 ? 11.468 -12.986 -8.542 1.00 78.06 74 ASN A N 1
ATOM 633 C CA . ASN A 1 74 ? 11.308 -11.639 -7.988 1.00 78.06 74 ASN A CA 1
ATOM 634 C C . ASN A 1 74 ? 11.663 -10.579 -9.037 1.00 78.06 74 ASN A C 1
ATOM 636 O O . ASN A 1 74 ? 12.533 -10.804 -9.880 1.00 78.06 74 ASN A O 1
ATOM 640 N N . ASN A 1 75 ? 11.011 -9.426 -8.946 1.00 83.44 75 ASN A N 1
ATOM 641 C CA . ASN A 1 75 ? 11.289 -8.214 -9.702 1.00 83.44 75 ASN A CA 1
ATOM 642 C C . ASN A 1 75 ? 11.912 -7.185 -8.753 1.00 83.44 75 ASN A C 1
ATOM 644 O O . ASN A 1 75 ? 11.202 -6.541 -7.980 1.00 83.44 75 ASN A O 1
ATOM 648 N N . ASP A 1 76 ? 13.235 -7.045 -8.811 1.00 88.75 76 ASP A N 1
ATOM 649 C CA . ASP A 1 76 ? 13.963 -6.057 -8.018 1.00 88.75 76 ASP A CA 1
ATOM 650 C C . ASP A 1 76 ? 14.001 -4.732 -8.791 1.00 88.75 76 ASP A C 1
ATOM 652 O O . ASP A 1 76 ? 14.722 -4.580 -9.778 1.00 88.75 76 ASP A O 1
ATOM 656 N N . ILE A 1 77 ? 13.189 -3.771 -8.357 1.00 89.81 77 ILE A N 1
ATOM 657 C CA . ILE A 1 77 ? 13.037 -2.468 -9.003 1.00 89.81 77 ILE A CA 1
ATOM 658 C C . ILE A 1 77 ? 13.850 -1.444 -8.212 1.00 89.81 77 ILE A C 1
ATOM 660 O O . ILE A 1 77 ? 13.485 -1.097 -7.086 1.00 89.81 77 ILE A O 1
ATOM 664 N N . ASN A 1 78 ? 14.943 -0.939 -8.791 1.00 90.31 78 ASN A N 1
ATOM 665 C CA . ASN A 1 78 ? 15.718 0.136 -8.176 1.00 90.31 78 ASN A CA 1
ATOM 666 C C . ASN A 1 78 ? 15.251 1.498 -8.707 1.00 90.31 78 ASN A C 1
ATOM 668 O O . ASN A 1 78 ? 15.236 1.744 -9.909 1.00 90.31 78 ASN A O 1
ATOM 672 N N . ILE A 1 79 ? 14.880 2.393 -7.797 1.00 90.50 79 ILE A N 1
ATOM 673 C CA . ILE A 1 79 ? 14.334 3.715 -8.094 1.00 90.50 79 ILE A CA 1
ATOM 674 C C . ILE A 1 79 ? 15.462 4.754 -8.053 1.00 90.50 79 ILE A C 1
ATOM 676 O O . ILE A 1 79 ? 15.949 5.138 -6.978 1.00 90.50 79 ILE A O 1
ATOM 680 N N . TYR A 1 80 ? 15.863 5.219 -9.236 1.00 89.88 80 TYR A N 1
ATOM 681 C CA . TYR A 1 80 ? 16.823 6.317 -9.430 1.00 89.88 80 TYR A CA 1
ATOM 682 C C . TYR A 1 80 ? 16.167 7.607 -9.944 1.00 89.88 80 TYR A C 1
ATOM 684 O O . TYR A 1 80 ? 16.807 8.654 -9.973 1.00 89.88 80 TYR A O 1
ATOM 692 N N . ASN A 1 81 ? 14.904 7.511 -10.338 1.00 90.75 81 ASN A N 1
ATOM 693 C CA . ASN A 1 81 ? 14.087 8.496 -11.025 1.00 90.75 81 ASN A CA 1
ATOM 694 C C . ASN A 1 81 ? 12.606 8.135 -10.825 1.00 90.75 81 ASN A C 1
ATOM 696 O O . ASN A 1 81 ? 12.285 7.064 -10.306 1.00 90.75 81 ASN A O 1
ATOM 700 N N . ASP A 1 82 ? 11.701 9.025 -11.225 1.00 92.75 82 ASP A N 1
ATOM 701 C CA . ASP A 1 82 ? 10.269 8.725 -11.195 1.00 92.75 82 ASP A CA 1
ATOM 702 C C . ASP A 1 82 ? 9.929 7.625 -12.208 1.00 92.75 82 ASP A C 1
ATOM 704 O O . ASP A 1 82 ? 10.333 7.708 -13.366 1.00 92.75 82 ASP A O 1
ATOM 708 N N . ILE A 1 83 ? 9.168 6.615 -11.790 1.00 93.88 83 ILE A N 1
ATOM 709 C CA . ILE A 1 83 ? 8.751 5.493 -12.639 1.00 93.88 83 ILE A CA 1
ATOM 710 C C . ILE A 1 83 ? 7.228 5.398 -12.638 1.00 93.88 83 ILE A C 1
ATOM 712 O O . ILE A 1 83 ? 6.605 5.311 -11.583 1.00 93.88 83 ILE A O 1
ATOM 716 N N . ASN A 1 84 ? 6.619 5.376 -13.817 1.00 96.56 84 ASN A N 1
ATOM 717 C CA . ASN A 1 84 ? 5.185 5.196 -13.997 1.00 96.56 84 ASN A CA 1
ATOM 718 C C . ASN A 1 84 ? 4.940 3.891 -14.763 1.00 96.56 84 ASN A C 1
ATOM 720 O O . ASN A 1 84 ? 5.445 3.713 -15.865 1.00 96.56 84 ASN A O 1
ATOM 724 N N . ILE A 1 85 ? 4.165 2.981 -14.183 1.00 96.62 85 ILE A N 1
ATOM 725 C CA . ILE A 1 85 ? 3.784 1.680 -14.740 1.00 96.62 85 ILE A CA 1
ATOM 726 C C . ILE A 1 85 ? 2.279 1.744 -15.003 1.00 96.62 85 ILE A C 1
ATOM 728 O O . ILE A 1 85 ? 1.485 1.815 -14.064 1.00 96.62 85 ILE A O 1
ATOM 732 N N . ILE A 1 86 ? 1.894 1.788 -16.278 1.00 98.25 86 ILE A N 1
ATOM 733 C CA . ILE A 1 86 ? 0.549 2.175 -16.717 1.00 98.25 86 ILE A CA 1
ATOM 734 C C . ILE A 1 86 ? -0.060 1.060 -17.569 1.00 98.25 86 ILE A C 1
ATOM 736 O O . ILE A 1 86 ? 0.476 0.713 -18.621 1.00 98.25 86 ILE A O 1
ATOM 740 N N . GLY A 1 87 ? -1.199 0.523 -17.134 1.00 98.38 87 GLY A N 1
ATOM 741 C CA . GLY A 1 87 ? -2.027 -0.376 -17.933 1.00 98.38 87 GLY A CA 1
ATOM 742 C C . GLY A 1 87 ? -2.879 0.387 -18.945 1.00 98.38 87 GLY A C 1
ATOM 743 O O . GLY A 1 87 ? -3.543 1.363 -18.588 1.00 98.38 87 GLY A O 1
ATOM 744 N N . MET A 1 88 ? -2.878 -0.052 -20.205 1.00 98.25 88 MET A N 1
ATOM 745 C CA . MET A 1 88 ? -3.596 0.619 -21.299 1.00 98.25 88 MET A CA 1
ATOM 746 C C . MET A 1 88 ? -4.929 -0.042 -21.659 1.00 98.25 88 MET A C 1
ATOM 748 O O . MET A 1 88 ? -5.678 0.510 -22.465 1.00 98.25 88 MET A O 1
ATOM 752 N N . SER A 1 89 ? -5.252 -1.195 -21.067 1.00 96.50 89 SER A N 1
ATOM 753 C CA . SER A 1 89 ? -6.545 -1.837 -21.302 1.00 96.50 89 SER A CA 1
ATOM 754 C C . SER A 1 89 ? -7.694 -0.999 -20.737 1.00 96.50 89 SER A C 1
ATOM 756 O O . SER A 1 89 ? -7.609 -0.453 -19.633 1.00 96.50 89 SER A O 1
ATOM 758 N N . ASN A 1 90 ? -8.808 -0.950 -21.470 1.00 95.69 90 ASN A N 1
ATOM 759 C CA . ASN A 1 90 ? -10.006 -0.199 -21.083 1.00 95.69 90 ASN A CA 1
ATOM 760 C C . ASN A 1 90 ? -10.591 -0.645 -19.734 1.00 95.69 90 ASN A C 1
ATOM 762 O O . ASN A 1 90 ? -11.236 0.153 -19.062 1.00 95.69 90 ASN A O 1
ATOM 766 N N . ASN A 1 91 ? -10.379 -1.908 -19.354 1.00 96.06 91 ASN A N 1
ATOM 767 C CA . ASN A 1 91 ? -10.892 -2.485 -18.109 1.00 96.06 91 ASN A CA 1
ATOM 768 C C . ASN A 1 91 ? -9.777 -2.779 -17.093 1.00 96.06 91 ASN A C 1
ATOM 770 O O . ASN A 1 91 ? -9.998 -3.552 -16.166 1.00 96.06 91 ASN A O 1
ATOM 774 N N . GLY A 1 92 ? -8.599 -2.180 -17.274 1.00 97.19 92 GLY A N 1
ATOM 775 C CA . GLY A 1 92 ? -7.405 -2.468 -16.488 1.00 97.19 92 GLY A CA 1
ATOM 776 C C . GLY A 1 92 ? -6.572 -3.598 -17.083 1.00 97.19 92 GLY A C 1
ATOM 777 O O . GLY A 1 92 ? -7.092 -4.621 -17.527 1.00 97.19 92 GLY A O 1
ATOM 778 N N . THR A 1 93 ? -5.256 -3.406 -17.106 1.00 98.25 93 THR A N 1
ATOM 779 C CA . THR A 1 93 ? -4.313 -4.425 -17.581 1.00 98.25 93 THR A CA 1
ATOM 780 C C . THR A 1 93 ? -4.033 -5.431 -16.468 1.00 98.25 93 THR A C 1
ATOM 782 O O . THR A 1 93 ? -3.683 -5.050 -15.352 1.00 98.25 93 THR A O 1
ATOM 785 N N . ILE A 1 94 ? -4.161 -6.723 -16.760 1.00 98.31 94 ILE A N 1
ATOM 786 C CA . ILE A 1 94 ? -4.025 -7.798 -15.778 1.00 98.31 94 ILE A CA 1
ATOM 787 C C . ILE A 1 94 ? -2.569 -8.241 -15.657 1.00 98.31 94 ILE A C 1
ATOM 789 O O . ILE A 1 94 ? -1.966 -8.709 -16.622 1.00 98.31 94 ILE A O 1
ATOM 793 N N . PHE A 1 95 ? -2.032 -8.166 -14.442 1.00 97.31 95 PHE A N 1
ATOM 794 C CA . PHE A 1 95 ? -0.803 -8.837 -14.032 1.00 97.31 95 PHE A CA 1
ATOM 795 C C . PHE A 1 95 ? -1.193 -10.098 -13.256 1.00 97.31 95 PHE A C 1
ATOM 797 O O . PHE A 1 95 ? -1.621 -10.027 -12.099 1.00 97.31 95 PHE A O 1
ATOM 804 N N . ASP A 1 96 ? -1.094 -11.254 -13.916 1.00 97.44 96 ASP A N 1
ATOM 805 C CA . ASP A 1 96 ? -1.503 -12.541 -13.352 1.00 97.44 96 ASP A CA 1
ATOM 806 C C . ASP A 1 96 ? -0.298 -13.325 -12.831 1.00 97.44 96 ASP A C 1
ATOM 808 O O . ASP A 1 96 ? 0.624 -13.663 -13.576 1.00 97.44 96 ASP A O 1
ATOM 812 N N . PHE A 1 97 ? -0.325 -13.646 -11.540 1.00 96.88 97 PHE A N 1
ATOM 813 C CA . PHE A 1 97 ? 0.733 -14.394 -10.863 1.00 96.88 97 PHE A CA 1
ATOM 814 C C . PHE A 1 97 ? 0.455 -15.906 -10.809 1.00 96.88 97 PHE A C 1
ATOM 816 O O . PHE A 1 97 ? 1.263 -16.662 -10.260 1.00 96.88 97 PHE A O 1
ATOM 823 N N . LYS A 1 98 ? -0.664 -16.370 -11.387 1.00 97.06 98 LYS A N 1
ATOM 824 C CA . LYS A 1 98 ? -1.053 -17.784 -11.550 1.00 97.06 98 LYS A CA 1
ATOM 825 C C . LYS A 1 98 ? -0.987 -18.625 -10.268 1.00 97.06 98 LYS A C 1
ATOM 827 O O . LYS A 1 98 ? -0.604 -19.793 -10.298 1.00 97.06 98 LYS A O 1
ATOM 832 N N . ASN A 1 99 ? -1.372 -18.044 -9.135 1.00 97.44 99 ASN A N 1
ATOM 833 C CA . ASN A 1 99 ? -1.302 -18.650 -7.800 1.00 97.44 99 ASN A CA 1
ATOM 834 C C . ASN A 1 99 ? 0.113 -19.075 -7.396 1.00 97.44 99 ASN A C 1
ATOM 836 O O . ASN A 1 99 ? 0.299 -20.063 -6.685 1.00 97.44 99 ASN A O 1
ATOM 840 N N . THR A 1 100 ? 1.121 -18.327 -7.842 1.00 95.62 100 THR A N 1
ATOM 841 C CA . THR A 1 100 ? 2.518 -18.553 -7.477 1.00 95.62 100 THR A CA 1
ATOM 842 C C . THR A 1 100 ? 3.043 -17.418 -6.598 1.00 95.62 100 THR A C 1
ATOM 844 O O . THR A 1 100 ? 2.491 -16.320 -6.577 1.00 95.62 100 THR A O 1
ATOM 847 N N . ARG A 1 101 ? 4.152 -17.678 -5.897 1.00 93.94 101 ARG A N 1
ATOM 848 C CA . ARG A 1 101 ? 4.918 -16.647 -5.168 1.00 93.94 101 ARG A CA 1
ATOM 849 C C . ARG A 1 101 ? 5.851 -15.831 -6.063 1.00 93.94 101 ARG A C 1
ATOM 851 O O . ARG A 1 101 ? 6.633 -15.024 -5.572 1.00 93.94 101 ARG A O 1
ATOM 858 N N . LYS A 1 102 ? 5.868 -16.161 -7.354 1.00 92.50 102 LYS A N 1
ATOM 859 C CA . LYS A 1 102 ? 6.736 -15.551 -8.351 1.00 92.50 102 LYS A CA 1
ATOM 860 C C . LYS A 1 102 ? 6.168 -14.189 -8.752 1.00 92.50 102 LYS A C 1
ATOM 862 O O . LYS A 1 102 ? 4.981 -13.939 -8.585 1.00 92.50 102 LYS A O 1
ATOM 867 N N . GLY A 1 103 ? 7.024 -13.314 -9.255 1.00 86.62 103 GLY A N 1
ATOM 868 C CA . GLY A 1 103 ? 6.665 -11.980 -9.716 1.00 86.62 103 GLY A CA 1
ATOM 869 C C . GLY A 1 103 ? 6.573 -10.937 -8.605 1.00 86.62 103 GLY A C 1
ATOM 870 O O . GLY A 1 103 ? 6.216 -9.797 -8.901 1.00 86.62 103 GLY A O 1
ATOM 871 N N . SER A 1 104 ? 6.925 -11.290 -7.360 1.00 93.62 104 SER A N 1
ATOM 872 C CA . SER A 1 104 ? 6.939 -10.338 -6.242 1.00 93.62 104 SER A CA 1
ATOM 873 C C . SER A 1 104 ? 7.840 -9.143 -6.562 1.00 93.62 104 SER A C 1
ATOM 875 O O . SER A 1 104 ? 8.856 -9.299 -7.239 1.00 93.62 104 SER A O 1
ATOM 877 N N . MET A 1 105 ? 7.462 -7.948 -6.119 1.00 94.19 105 MET A N 1
ATOM 878 C CA . MET A 1 105 ? 8.165 -6.708 -6.439 1.00 94.19 105 MET A CA 1
ATOM 879 C C . MET A 1 105 ? 8.897 -6.186 -5.205 1.00 94.19 105 MET A C 1
ATOM 881 O O . MET A 1 105 ? 8.271 -5.734 -4.243 1.00 94.19 105 MET A O 1
ATOM 885 N N . LEU A 1 106 ? 10.228 -6.227 -5.240 1.00 93.62 106 LEU A N 1
ATOM 886 C CA . LEU A 1 106 ? 11.080 -5.589 -4.243 1.00 93.62 106 LEU A CA 1
ATOM 887 C C . LEU A 1 106 ? 11.478 -4.206 -4.755 1.00 93.62 106 LEU A C 1
ATOM 889 O O . LEU A 1 106 ? 12.205 -4.085 -5.736 1.00 93.62 106 LEU A O 1
ATOM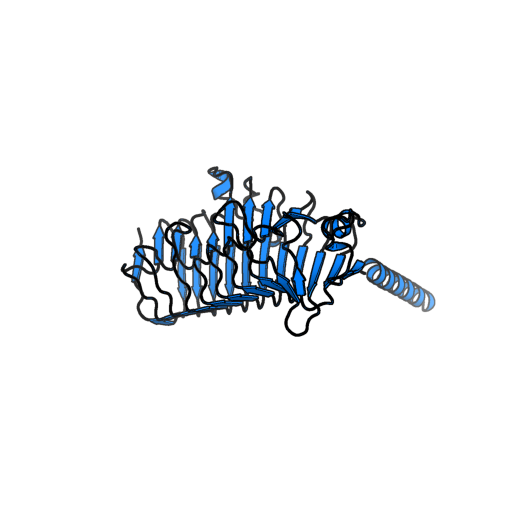 893 N N . ILE A 1 107 ? 11.005 -3.162 -4.085 1.00 93.38 107 ILE A N 1
ATOM 894 C CA . ILE A 1 107 ? 11.231 -1.775 -4.488 1.00 93.38 107 ILE A CA 1
ATOM 895 C C . ILE A 1 107 ? 12.323 -1.180 -3.602 1.00 93.38 107 ILE A C 1
ATOM 897 O O . ILE A 1 107 ? 12.144 -0.993 -2.393 1.00 93.38 107 ILE A O 1
ATOM 901 N N . ASN A 1 108 ? 13.454 -0.859 -4.223 1.00 91.75 108 ASN A N 1
ATOM 902 C CA . ASN A 1 108 ? 14.630 -0.301 -3.572 1.00 91.75 108 ASN A CA 1
ATOM 903 C C . ASN A 1 108 ? 14.838 1.139 -4.030 1.00 91.75 108 ASN A C 1
ATOM 905 O O . ASN A 1 108 ? 14.886 1.412 -5.221 1.00 91.75 108 ASN A O 1
ATOM 909 N N . TYR A 1 109 ? 15.022 2.068 -3.099 1.00 89.25 109 TYR A N 1
ATOM 910 C CA . TYR A 1 109 ? 15.339 3.456 -3.437 1.00 89.25 109 TYR A CA 1
ATOM 911 C C . TYR A 1 109 ? 16.830 3.716 -3.274 1.00 89.25 109 TYR A C 1
ATOM 913 O O . TYR A 1 109 ? 17.448 3.257 -2.308 1.00 89.25 109 TYR A O 1
ATOM 921 N N . SER A 1 110 ? 17.399 4.494 -4.193 1.00 82.81 110 SER A N 1
ATOM 922 C CA . SER A 1 110 ? 18.748 5.029 -4.016 1.00 82.81 110 SER A CA 1
ATOM 923 C C . SER A 1 110 ? 18.811 6.011 -2.831 1.00 82.81 110 SER A C 1
ATOM 925 O O . SER A 1 110 ? 17.803 6.555 -2.390 1.00 82.81 110 SER A O 1
ATOM 927 N N . SER A 1 111 ? 20.005 6.243 -2.274 1.00 69.44 111 SER A N 1
ATOM 928 C CA . SER A 1 111 ? 20.204 7.023 -1.036 1.00 69.44 111 SER A CA 1
ATOM 929 C C . SER A 1 111 ? 19.830 8.512 -1.124 1.00 69.44 111 SER A C 1
ATOM 931 O O . SER A 1 111 ? 19.766 9.183 -0.095 1.00 69.44 111 SER A O 1
ATOM 933 N N . LYS A 1 112 ? 19.577 9.028 -2.331 1.00 67.75 112 LYS A N 1
ATOM 934 C CA . LYS A 1 112 ? 19.040 10.365 -2.600 1.00 67.75 112 LYS A CA 1
ATOM 935 C C . LYS A 1 112 ? 17.634 10.176 -3.164 1.00 67.75 112 LYS A C 1
ATOM 937 O O . LYS A 1 112 ? 17.522 9.933 -4.360 1.00 67.75 112 LYS A O 1
ATOM 942 N N . SER A 1 113 ? 16.561 10.234 -2.384 1.00 68.31 113 SER A N 1
ATOM 943 C CA . SER A 1 113 ? 15.257 9.997 -3.016 1.00 68.31 113 SER A CA 1
ATOM 944 C C . SER A 1 113 ? 14.132 10.793 -2.409 1.00 68.31 113 SER A C 1
ATOM 946 O O . SER A 1 113 ? 13.770 10.508 -1.285 1.00 68.31 113 SER A O 1
ATOM 948 N N . GLY A 1 114 ? 13.547 11.673 -3.224 1.00 82.69 114 GLY A N 1
ATOM 949 C CA . GLY A 1 114 ? 12.139 12.077 -3.180 1.00 82.69 114 GLY A CA 1
ATOM 950 C C . GLY A 1 114 ? 11.340 11.546 -4.381 1.00 82.69 114 GLY A C 1
ATOM 951 O O . GLY A 1 114 ? 10.218 12.006 -4.610 1.00 82.69 114 GLY A O 1
ATOM 952 N N . TYR A 1 115 ? 11.940 10.622 -5.147 1.00 91.50 115 TYR A N 1
ATOM 953 C CA . TYR A 1 115 ? 11.369 9.996 -6.339 1.00 91.50 115 TYR A CA 1
ATOM 954 C C . TYR A 1 115 ? 10.174 9.111 -6.008 1.00 91.50 115 TYR A C 1
A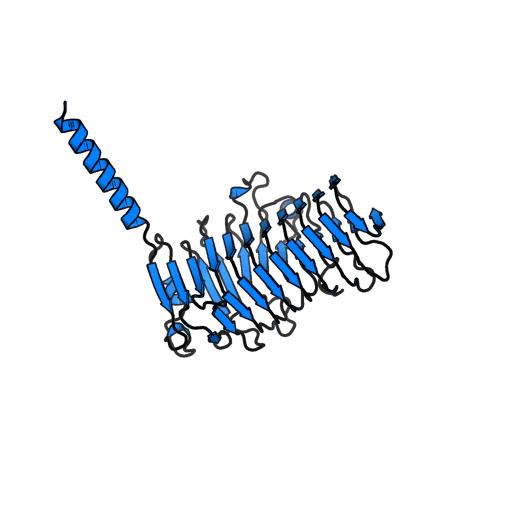TOM 956 O O . TYR A 1 115 ? 10.017 8.639 -4.875 1.00 91.50 115 TYR A O 1
ATOM 964 N N . LYS A 1 116 ? 9.346 8.855 -7.019 1.00 94.25 116 LYS A N 1
ATOM 965 C CA . LYS A 1 116 ? 8.147 8.032 -6.879 1.00 94.25 116 LYS A CA 1
ATOM 966 C C . LYS A 1 116 ? 8.075 6.875 -7.865 1.00 94.25 116 LYS A C 1
ATOM 968 O O . LYS A 1 116 ? 8.582 6.959 -8.976 1.00 94.25 116 LYS A O 1
ATOM 973 N N . ILE A 1 117 ? 7.356 5.833 -7.467 1.00 95.62 117 ILE A N 1
ATOM 974 C CA . ILE A 1 117 ? 6.837 4.820 -8.383 1.00 95.62 117 ILE A CA 1
ATOM 975 C C . ILE A 1 117 ? 5.309 4.859 -8.368 1.00 95.62 117 ILE A C 1
ATOM 977 O O . ILE A 1 117 ? 4.698 4.876 -7.299 1.00 95.62 117 ILE A O 1
ATOM 981 N N . LEU A 1 118 ? 4.699 4.928 -9.545 1.00 97.81 118 LEU A N 1
ATOM 982 C CA . LEU A 1 118 ? 3.255 4.947 -9.752 1.00 97.81 118 LEU A CA 1
ATOM 983 C C . LEU A 1 118 ? 2.835 3.689 -10.506 1.00 97.81 118 LEU A C 1
ATOM 985 O O . LEU A 1 118 ? 3.370 3.405 -11.571 1.00 97.81 118 LEU A O 1
ATOM 989 N N . PHE A 1 119 ? 1.830 2.994 -9.989 1.00 98.25 119 PHE A N 1
ATOM 990 C CA . PHE A 1 119 ? 1.079 1.967 -10.699 1.00 98.25 119 PHE A CA 1
ATOM 991 C C . PHE A 1 119 ? -0.299 2.525 -11.034 1.00 98.25 119 PHE A C 1
ATOM 993 O O . PHE A 1 119 ? -0.985 3.035 -10.146 1.00 98.25 119 PHE A O 1
ATOM 1000 N N . LYS A 1 120 ? -0.704 2.446 -12.303 1.00 98.69 120 LYS A N 1
ATOM 1001 C CA . LYS A 1 120 ? -1.980 2.998 -12.758 1.00 98.69 120 LYS A CA 1
ATOM 1002 C C . LYS A 1 120 ? -2.750 2.034 -13.646 1.00 98.69 120 LYS A C 1
ATOM 1004 O O . LYS A 1 120 ? -2.188 1.543 -14.621 1.00 98.69 120 LYS A O 1
ATOM 1009 N N . ASN A 1 121 ? -4.041 1.845 -13.358 1.00 98.62 121 ASN A N 1
ATOM 1010 C CA . ASN A 1 121 ? -4.957 1.031 -14.168 1.00 98.62 121 ASN A CA 1
ATOM 1011 C C . ASN A 1 121 ? -4.469 -0.424 -14.359 1.00 98.62 121 ASN A C 1
ATOM 1013 O O . ASN A 1 121 ? -4.468 -0.971 -15.465 1.00 98.62 121 ASN A O 1
ATOM 1017 N N . ILE A 1 122 ? -4.000 -1.041 -13.270 1.00 98.69 122 ILE A N 1
ATOM 1018 C CA . ILE A 1 122 ? -3.482 -2.417 -13.253 1.00 98.69 122 ILE A CA 1
ATOM 1019 C C . ILE A 1 122 ? -4.325 -3.279 -12.311 1.00 98.69 122 ILE A C 1
ATOM 1021 O O . ILE A 1 122 ? -4.690 -2.858 -11.211 1.00 98.69 122 ILE A O 1
ATOM 1025 N N . ILE A 1 123 ? -4.597 -4.510 -12.738 1.00 98.81 123 ILE A N 1
ATOM 1026 C CA . ILE A 1 123 ? -5.236 -5.556 -11.942 1.00 98.81 123 ILE A CA 1
ATOM 1027 C C . ILE A 1 123 ? -4.157 -6.548 -11.504 1.00 98.81 123 ILE A C 1
ATOM 1029 O O . ILE A 1 123 ? -3.653 -7.323 -12.312 1.00 98.81 123 ILE A O 1
ATOM 1033 N N . PHE A 1 124 ? -3.823 -6.558 -10.218 1.00 98.62 124 PHE A N 1
ATOM 1034 C CA . PHE A 1 124 ? -2.922 -7.533 -9.610 1.00 98.62 124 PHE A CA 1
ATOM 1035 C C . PHE A 1 124 ? -3.726 -8.728 -9.096 1.00 98.62 124 PHE A C 1
ATOM 1037 O O . PHE A 1 124 ? -4.533 -8.575 -8.167 1.00 98.62 124 PHE A O 1
ATOM 1044 N N . GLN A 1 125 ? -3.515 -9.915 -9.675 1.00 98.56 125 GLN A N 1
ATOM 1045 C CA . GLN A 1 125 ? -4.323 -11.081 -9.319 1.00 98.56 125 GLN A CA 1
ATOM 1046 C C . GLN A 1 125 ? -3.564 -12.386 -9.126 1.00 98.56 125 GLN A C 1
ATOM 1048 O O . GLN A 1 125 ? -2.587 -12.679 -9.812 1.00 98.56 125 GLN A O 1
ATOM 1053 N N . ASN A 1 126 ? -4.117 -13.226 -8.251 1.00 98.44 126 ASN A N 1
ATOM 1054 C CA . ASN A 1 126 ? -3.663 -14.593 -8.017 1.00 98.44 126 ASN A CA 1
ATOM 1055 C C . ASN A 1 126 ? -2.204 -14.678 -7.531 1.00 98.44 126 ASN A C 1
ATOM 1057 O O . ASN A 1 126 ? -1.507 -15.636 -7.860 1.00 98.44 126 ASN A O 1
ATOM 1061 N N . PHE A 1 127 ? -1.692 -13.706 -6.774 1.00 98.25 127 PHE A N 1
ATOM 1062 C CA . PHE A 1 127 ? -0.405 -13.874 -6.093 1.00 98.25 127 PHE A CA 1
ATOM 1063 C C . PHE A 1 127 ? -0.585 -14.744 -4.848 1.00 98.25 127 PHE A C 1
ATOM 1065 O O . PHE A 1 127 ? -1.535 -14.552 -4.093 1.00 98.25 127 PHE A O 1
ATOM 1072 N N . ASN A 1 128 ? 0.320 -15.691 -4.601 1.00 97.75 128 ASN A N 1
ATOM 1073 C CA . ASN A 1 128 ? 0.236 -16.577 -3.439 1.00 97.75 128 ASN A CA 1
ATOM 1074 C C . ASN A 1 128 ? 1.596 -16.713 -2.750 1.00 97.75 128 ASN A C 1
ATOM 1076 O O . ASN A 1 128 ? 2.535 -17.247 -3.334 1.00 97.75 128 ASN A O 1
ATOM 1080 N N . SER A 1 129 ? 1.695 -16.291 -1.487 1.00 96.06 129 SER A N 1
ATOM 1081 C CA . SER A 1 129 ? 2.913 -16.431 -0.671 1.00 96.06 129 SER A CA 1
ATOM 1082 C C . SER A 1 129 ? 3.234 -17.894 -0.329 1.00 96.06 129 SER A C 1
ATOM 1084 O O . SER A 1 129 ? 4.337 -18.196 0.128 1.00 96.06 129 SER A O 1
ATOM 1086 N N . ASN A 1 130 ? 2.281 -18.811 -0.541 1.00 94.31 130 ASN A N 1
ATOM 1087 C CA . ASN A 1 130 ? 2.284 -20.184 -0.034 1.00 94.31 130 ASN A CA 1
ATOM 1088 C C . ASN A 1 130 ? 2.448 -20.248 1.497 1.00 94.31 130 ASN A C 1
ATOM 1090 O O . ASN A 1 130 ? 3.058 -21.181 2.019 1.00 94.31 130 ASN A O 1
ATOM 1094 N N . GLY A 1 131 ? 1.915 -19.247 2.207 1.00 91.31 131 GLY A N 1
ATOM 1095 C CA . GLY A 1 131 ? 1.980 -19.133 3.666 1.00 91.31 131 GLY A CA 1
ATOM 1096 C C . GLY A 1 131 ? 3.311 -18.603 4.208 1.00 91.31 131 GLY A C 1
ATOM 1097 O O . GLY A 1 131 ? 3.522 -18.629 5.419 1.00 91.31 131 GLY A O 1
ATOM 1098 N N . ASP A 1 132 ? 4.225 -18.137 3.349 1.00 92.19 132 ASP A N 1
ATOM 1099 C CA . ASP A 1 132 ? 5.452 -17.474 3.791 1.00 92.19 132 ASP A CA 1
ATOM 1100 C C . ASP A 1 132 ? 5.187 -15.992 4.094 1.00 92.19 132 ASP A C 1
ATOM 1102 O O . ASP A 1 132 ? 5.211 -15.143 3.205 1.00 92.19 132 ASP A O 1
ATOM 1106 N N . GLU A 1 133 ? 5.004 -15.666 5.374 1.00 88.06 133 GLU A N 1
ATOM 1107 C CA . GLU A 1 133 ? 4.782 -14.297 5.877 1.00 88.06 133 GLU A CA 1
ATOM 1108 C C . GLU A 1 133 ? 5.935 -13.319 5.554 1.00 88.06 133 GLU A C 1
ATOM 1110 O O . GLU A 1 133 ? 5.829 -12.093 5.716 1.00 88.06 133 GLU A O 1
ATOM 1115 N N . LYS A 1 134 ? 7.096 -13.833 5.123 1.00 87.94 134 LYS A N 1
ATOM 1116 C CA . LYS A 1 134 ? 8.201 -12.981 4.679 1.00 87.94 134 LYS A CA 1
ATOM 1117 C C . LYS A 1 134 ? 7.961 -12.422 3.287 1.00 87.94 134 LYS A C 1
ATOM 1119 O O . LYS A 1 134 ? 8.502 -11.351 3.020 1.00 87.94 134 LYS A O 1
ATOM 1124 N N . VAL A 1 135 ? 7.160 -13.101 2.469 1.00 92.06 135 VAL A N 1
ATOM 1125 C CA . VAL A 1 135 ? 6.875 -12.753 1.080 1.00 92.06 135 VAL A CA 1
ATOM 1126 C C . VAL A 1 135 ? 5.608 -11.908 1.008 1.00 92.06 135 VAL A C 1
ATOM 1128 O O . VAL A 1 135 ? 4.541 -12.301 1.470 1.00 92.06 135 VAL A O 1
ATOM 1131 N N . SER A 1 136 ? 5.732 -10.746 0.383 1.00 96.25 136 SER A N 1
ATOM 1132 C CA . SER A 1 136 ? 4.617 -9.867 0.041 1.00 96.25 136 SER A CA 1
ATOM 1133 C C . SER A 1 136 ? 4.636 -9.571 -1.449 1.00 96.25 136 SER A C 1
ATOM 1135 O O . SER A 1 136 ? 5.704 -9.618 -2.060 1.00 96.25 136 SER A O 1
ATOM 1137 N N . LEU A 1 137 ? 3.489 -9.211 -2.023 1.00 97.19 137 LEU A N 1
ATOM 1138 C CA . LEU A 1 137 ? 3.433 -8.828 -3.434 1.00 97.19 137 LEU A CA 1
ATOM 1139 C C . LEU A 1 137 ? 4.305 -7.589 -3.709 1.00 97.19 137 LEU A C 1
ATOM 1141 O O . LEU A 1 137 ? 5.103 -7.599 -4.640 1.00 97.19 137 LEU A O 1
ATOM 1145 N N . PHE A 1 138 ? 4.214 -6.567 -2.856 1.00 97.44 138 PHE A N 1
ATOM 1146 C CA . PHE A 1 138 ? 5.075 -5.386 -2.870 1.00 97.44 138 PHE A CA 1
ATOM 1147 C C . PHE A 1 138 ? 5.855 -5.298 -1.568 1.00 97.44 138 PHE A C 1
ATOM 1149 O O . PHE A 1 138 ? 5.266 -5.213 -0.488 1.00 97.44 138 PHE A O 1
ATOM 1156 N N . GLN A 1 139 ? 7.179 -5.273 -1.661 1.00 95.50 139 GLN A N 1
ATOM 1157 C CA . GLN A 1 139 ? 8.053 -5.109 -0.512 1.00 95.50 139 GLN A CA 1
ATOM 1158 C C . GLN A 1 139 ? 8.926 -3.869 -0.666 1.00 95.50 139 GLN A C 1
ATOM 1160 O O . GLN A 1 139 ? 9.640 -3.711 -1.649 1.00 95.50 139 GLN A O 1
ATOM 1165 N N . MET A 1 140 ? 8.923 -3.024 0.361 1.00 92.50 140 MET A N 1
ATOM 1166 C CA . MET A 1 140 ? 9.851 -1.909 0.507 1.00 92.50 140 MET A CA 1
ATOM 1167 C C . MET A 1 140 ? 10.685 -2.130 1.763 1.00 92.50 140 MET A C 1
ATOM 1169 O O . MET A 1 140 ? 10.167 -2.112 2.885 1.00 92.50 140 MET A O 1
ATOM 1173 N N . THR A 1 141 ? 11.986 -2.329 1.582 1.00 84.69 141 THR A N 1
ATOM 1174 C CA . THR A 1 141 ? 12.955 -2.297 2.680 1.00 84.69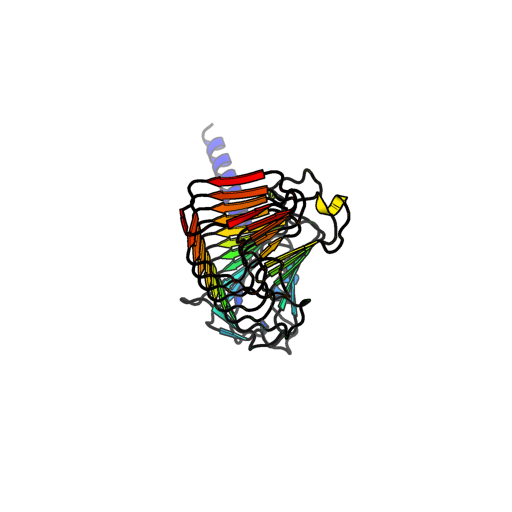 141 THR A CA 1
ATOM 1175 C C . THR A 1 141 ? 13.605 -0.928 2.706 1.00 84.69 141 THR A C 1
ATOM 1177 O O . THR A 1 141 ? 14.342 -0.564 1.790 1.00 84.69 141 THR A O 1
ATOM 1180 N N . SER A 1 142 ? 13.296 -0.139 3.733 1.00 68.50 142 SER A N 1
ATOM 1181 C CA . SER A 1 142 ? 13.701 1.261 3.780 1.00 68.50 142 SER A CA 1
ATOM 1182 C C . SER A 1 142 ? 14.817 1.513 4.788 1.00 68.50 142 SER A C 1
ATOM 1184 O O . SER A 1 142 ? 14.704 1.246 5.990 1.00 68.50 142 SER A O 1
ATOM 1186 N N . THR A 1 143 ? 15.911 2.061 4.266 1.00 70.19 143 THR A N 1
ATOM 1187 C CA . THR A 1 143 ? 16.923 2.801 5.026 1.00 70.19 143 THR A CA 1
ATOM 1188 C C . THR A 1 143 ? 16.752 4.311 4.797 1.00 70.19 143 THR A C 1
ATOM 1190 O O . THR A 1 143 ? 16.630 5.034 5.793 1.00 70.19 143 THR A O 1
ATOM 1193 N N . PRO A 1 144 ? 16.658 4.819 3.542 1.00 76.44 144 PRO A N 1
ATOM 1194 C CA . PRO A 1 144 ? 16.368 6.234 3.309 1.00 76.44 144 PRO A CA 1
ATOM 1195 C C . PRO A 1 144 ? 14.903 6.581 3.633 1.00 76.44 144 PRO A C 1
ATOM 1197 O O . PRO A 1 144 ? 14.025 5.716 3.657 1.00 76.44 144 PRO A O 1
ATOM 1200 N N . VAL A 1 145 ? 14.663 7.855 3.950 1.00 82.50 145 VAL A N 1
ATOM 1201 C CA . VAL A 1 145 ? 13.319 8.457 4.058 1.00 82.50 145 VAL A CA 1
ATOM 1202 C C . VAL A 1 145 ? 12.801 8.828 2.656 1.00 82.50 145 VAL A C 1
ATOM 1204 O O . VAL A 1 145 ? 13.463 8.511 1.671 1.00 82.50 145 VAL A O 1
ATOM 1207 N N . GLU A 1 146 ? 11.634 9.474 2.549 1.00 90.44 146 GLU A N 1
ATOM 1208 C CA . GLU A 1 146 ? 11.119 10.052 1.290 1.00 90.44 146 GLU A CA 1
ATOM 1209 C C . GLU A 1 146 ? 10.793 9.062 0.145 1.00 90.44 146 GLU A C 1
ATOM 1211 O O . GLU A 1 146 ? 10.624 9.453 -1.009 1.00 90.44 146 GLU A O 1
ATOM 1216 N N . GLN A 1 147 ? 10.616 7.779 0.453 1.00 91.62 147 GLN A N 1
ATOM 1217 C CA . GLN A 1 147 ? 10.204 6.767 -0.529 1.00 91.62 147 GLN A CA 1
ATOM 1218 C C . GLN A 1 147 ? 8.712 6.888 -0.851 1.00 91.62 147 GLN A C 1
ATOM 1220 O O . GLN A 1 147 ? 7.899 6.814 0.067 1.00 91.62 147 GLN A O 1
ATOM 1225 N N . LYS A 1 148 ? 8.319 7.045 -2.117 1.00 94.50 148 LYS A N 1
ATOM 1226 C CA . LYS A 1 148 ? 6.906 7.266 -2.472 1.00 94.50 148 LYS A CA 1
ATOM 1227 C C . LYS A 1 148 ? 6.391 6.236 -3.472 1.00 94.50 148 LYS A C 1
ATOM 1229 O O . LYS A 1 148 ? 6.889 6.166 -4.594 1.00 94.50 148 LYS A O 1
ATOM 1234 N N . ILE A 1 149 ? 5.367 5.485 -3.082 1.00 96.75 149 ILE A N 1
ATOM 1235 C CA . ILE A 1 149 ? 4.654 4.541 -3.944 1.00 96.75 149 ILE A CA 1
ATOM 1236 C C . ILE A 1 149 ? 3.185 4.942 -4.062 1.00 96.75 149 ILE A C 1
ATOM 1238 O O . ILE A 1 149 ? 2.518 5.220 -3.061 1.00 96.75 149 ILE A O 1
ATOM 1242 N N . TYR A 1 150 ? 2.695 4.973 -5.294 1.00 98.50 150 TYR A N 1
ATOM 1243 C CA . TYR A 1 150 ? 1.341 5.379 -5.639 1.00 98.50 150 TYR A CA 1
ATOM 1244 C C . TYR A 1 150 ? 0.637 4.269 -6.409 1.00 98.50 150 TYR A C 1
ATOM 1246 O O . TYR A 1 150 ? 1.224 3.655 -7.298 1.00 98.50 150 TYR A O 1
ATOM 1254 N N . PHE A 1 151 ? -0.632 4.060 -6.086 1.00 98.69 151 PHE A N 1
ATOM 1255 C CA . PHE A 1 151 ? -1.549 3.213 -6.832 1.00 98.69 151 PHE A CA 1
ATOM 1256 C C . PHE A 1 151 ? -2.785 4.041 -7.179 1.00 98.69 151 PHE A C 1
ATOM 1258 O O . PHE A 1 151 ? -3.444 4.567 -6.279 1.00 98.69 151 PHE A O 1
ATOM 1265 N N . GLU A 1 152 ? -3.077 4.159 -8.470 1.00 98.75 152 GLU A N 1
ATOM 1266 C CA . GLU A 1 152 ? -4.232 4.881 -9.008 1.00 98.75 152 GLU A CA 1
ATOM 1267 C C . GLU A 1 152 ? -5.072 3.929 -9.858 1.00 98.75 152 GLU A C 1
ATOM 1269 O O . GLU A 1 152 ? -4.539 3.235 -10.727 1.00 98.75 152 GLU A O 1
ATOM 1274 N N . ASP A 1 153 ? -6.381 3.874 -9.615 1.00 98.62 153 ASP A N 1
ATOM 1275 C CA . ASP A 1 153 ? -7.312 3.057 -10.410 1.00 98.62 153 ASP A CA 1
ATOM 1276 C C . ASP A 1 153 ? -6.904 1.566 -10.477 1.00 98.62 153 ASP A C 1
ATOM 1278 O O . ASP A 1 153 ? -7.077 0.894 -11.492 1.00 98.62 153 ASP A O 1
ATOM 1282 N N . CYS A 1 154 ? -6.284 1.045 -9.413 1.00 98.81 154 CYS A N 1
ATOM 1283 C CA . CYS A 1 154 ? -5.774 -0.327 -9.372 1.00 98.81 154 CYS A CA 1
ATOM 1284 C C . CYS A 1 154 ? -6.767 -1.295 -8.720 1.00 98.81 154 CYS A C 1
ATOM 1286 O O . CYS A 1 154 ? -7.519 -0.933 -7.811 1.00 98.81 154 CYS A O 1
ATOM 1288 N N . ILE A 1 155 ? -6.711 -2.563 -9.126 1.00 98.88 155 ILE A N 1
ATOM 1289 C CA . ILE A 1 155 ? -7.486 -3.647 -8.515 1.00 98.88 155 ILE A CA 1
ATOM 1290 C C . ILE A 1 155 ? -6.526 -4.693 -7.954 1.00 98.88 155 ILE A C 1
ATOM 1292 O O . ILE A 1 155 ? -5.601 -5.128 -8.630 1.00 98.88 155 ILE A O 1
ATOM 1296 N N . PHE A 1 156 ? -6.768 -5.132 -6.725 1.00 98.75 156 PHE A N 1
ATOM 1297 C CA . PHE A 1 156 ? -6.072 -6.243 -6.088 1.00 98.75 156 PHE A CA 1
ATOM 1298 C C . PHE A 1 156 ? -7.101 -7.331 -5.819 1.00 98.75 156 PHE A C 1
ATOM 1300 O O . PHE A 1 156 ? -8.001 -7.123 -4.997 1.00 98.75 156 PHE A O 1
ATOM 1307 N N . GLN A 1 157 ? -6.999 -8.473 -6.499 1.00 98.69 157 GLN A N 1
ATOM 1308 C CA . GLN A 1 157 ? -7.998 -9.528 -6.357 1.00 98.69 157 GLN A CA 1
ATOM 1309 C C . GLN A 1 157 ? -7.427 -10.932 -6.214 1.00 98.69 157 GLN A C 1
ATOM 1311 O O . GLN A 1 157 ? -6.476 -11.308 -6.893 1.00 98.69 157 GLN A O 1
ATOM 1316 N N . ASN A 1 158 ? -8.066 -11.736 -5.363 1.00 98.56 158 ASN A N 1
ATOM 1317 C CA . ASN A 1 158 ? -7.740 -13.153 -5.171 1.00 98.56 158 ASN A CA 1
ATOM 1318 C C . ASN A 1 158 ? -6.268 -13.410 -4.800 1.00 98.56 158 ASN A C 1
ATOM 1320 O O . ASN A 1 158 ? -5.713 -14.452 -5.143 1.00 98.56 158 ASN A O 1
ATOM 1324 N N . ASN A 1 159 ? -5.613 -12.466 -4.121 1.00 98.50 159 ASN A N 1
ATOM 1325 C CA . ASN A 1 159 ? -4.250 -12.667 -3.643 1.00 98.50 159 ASN A CA 1
ATOM 1326 C C . ASN A 1 159 ? -4.278 -13.334 -2.263 1.00 98.50 159 ASN A C 1
ATOM 1328 O O . ASN A 1 159 ? -5.115 -13.001 -1.430 1.00 98.50 159 ASN A O 1
ATOM 1332 N N . ASN A 1 160 ? -3.363 -14.263 -2.014 1.00 97.69 160 ASN A N 1
ATOM 1333 C CA . ASN A 1 160 ? -3.176 -14.943 -0.736 1.00 97.69 160 ASN A CA 1
ATOM 1334 C C . ASN A 1 160 ? -1.775 -14.643 -0.204 1.00 97.69 160 ASN A C 1
ATOM 1336 O O . ASN A 1 160 ? -0.858 -15.456 -0.335 1.00 97.69 160 ASN A O 1
ATOM 1340 N N . CYS A 1 161 ? -1.597 -13.415 0.274 1.00 97.19 161 CYS A N 1
ATOM 1341 C CA . CYS A 1 161 ? -0.333 -12.891 0.775 1.00 97.19 161 CYS A CA 1
ATOM 1342 C C . CYS A 1 161 ? -0.553 -11.550 1.477 1.00 97.19 161 CYS A C 1
ATOM 1344 O O . CYS A 1 161 ? -1.544 -10.858 1.228 1.00 97.19 161 CYS A O 1
ATOM 1346 N N . ILE A 1 162 ? 0.478 -11.072 2.170 1.00 97.38 162 ILE A N 1
ATOM 1347 C CA . ILE A 1 162 ? 0.601 -9.640 2.443 1.00 97.38 162 ILE A CA 1
ATOM 1348 C C . ILE A 1 162 ? 0.726 -8.864 1.124 1.00 97.38 162 ILE A C 1
ATOM 1350 O O . ILE A 1 162 ? 1.663 -9.100 0.361 1.00 97.38 162 ILE A O 1
ATOM 1354 N N . LEU A 1 163 ? -0.181 -7.921 0.842 1.00 97.88 163 LEU A N 1
ATOM 1355 C CA . LEU A 1 163 ? -0.118 -7.156 -0.413 1.00 97.88 163 LEU A CA 1
ATOM 1356 C C . LEU A 1 163 ? 1.045 -6.169 -0.404 1.00 97.88 163 LEU A C 1
ATOM 1358 O O . LEU A 1 163 ? 1.885 -6.203 -1.297 1.00 97.88 163 LEU A O 1
ATOM 1362 N N . ILE A 1 164 ? 1.105 -5.296 0.603 1.00 98.12 164 ILE A N 1
ATOM 1363 C CA . ILE A 1 164 ? 2.134 -4.259 0.697 1.00 98.12 164 ILE A CA 1
ATOM 1364 C C . ILE A 1 164 ? 2.814 -4.325 2.055 1.00 98.12 164 ILE A C 1
ATOM 1366 O O . ILE A 1 164 ? 2.197 -4.142 3.108 1.00 98.12 164 ILE A O 1
ATOM 1370 N N . LYS A 1 165 ? 4.127 -4.524 2.016 1.00 96.44 165 LYS A N 1
ATOM 1371 C CA . LYS A 1 165 ? 4.999 -4.561 3.181 1.00 96.44 165 LYS A CA 1
ATOM 1372 C C . LYS A 1 165 ? 5.985 -3.410 3.127 1.00 96.44 165 LYS A C 1
ATOM 1374 O O . LYS A 1 165 ? 6.837 -3.354 2.245 1.00 96.44 165 LYS A O 1
ATOM 1379 N N . MET A 1 166 ? 5.912 -2.518 4.110 1.00 95.00 166 MET A N 1
ATOM 1380 C CA . MET A 1 166 ? 6.922 -1.483 4.313 1.00 95.00 166 MET A CA 1
ATOM 1381 C C . MET A 1 166 ? 7.649 -1.751 5.621 1.00 95.00 166 MET A C 1
ATOM 1383 O O . MET A 1 166 ? 7.087 -1.590 6.705 1.00 95.00 166 MET A O 1
ATOM 1387 N N . GLN A 1 167 ? 8.914 -2.144 5.509 1.00 92.19 167 GLN A N 1
ATOM 1388 C CA . GLN A 1 167 ? 9.748 -2.484 6.648 1.00 92.19 167 GLN A CA 1
ATOM 1389 C C . GLN A 1 167 ? 10.937 -1.531 6.733 1.00 92.19 167 GLN A C 1
ATOM 1391 O O . GLN A 1 167 ? 11.813 -1.531 5.868 1.00 92.19 167 GLN A O 1
ATOM 1396 N N . ARG A 1 168 ? 10.992 -0.749 7.812 1.00 88.69 168 ARG A N 1
ATOM 1397 C CA . ARG A 1 168 ? 12.108 0.163 8.080 1.00 88.69 168 ARG A CA 1
ATOM 1398 C C . ARG A 1 168 ? 13.097 -0.467 9.052 1.00 88.69 168 ARG A C 1
ATOM 1400 O O . ARG A 1 168 ? 12.688 -1.080 10.035 1.00 88.69 168 ARG A O 1
ATOM 1407 N N . HIS A 1 169 ? 14.392 -0.320 8.792 1.00 86.06 169 HIS A N 1
ATOM 1408 C CA . HIS A 1 169 ? 15.424 -0.889 9.666 1.00 86.06 169 HIS A CA 1
ATOM 1409 C C . HIS A 1 169 ? 15.728 -0.018 10.887 1.00 86.06 169 HIS A C 1
ATOM 1411 O O . HIS A 1 169 ? 15.817 -0.541 11.988 1.00 86.06 169 HIS A O 1
ATOM 1417 N N . ASN A 1 170 ? 15.817 1.301 10.703 1.00 82.69 170 ASN A N 1
ATOM 1418 C CA . ASN A 1 170 ? 16.247 2.242 11.740 1.00 82.69 170 ASN A CA 1
ATOM 1419 C C . ASN A 1 170 ? 15.157 3.264 12.075 1.00 82.69 170 ASN A C 1
ATOM 1421 O O . ASN A 1 170 ? 14.222 3.460 11.302 1.00 82.69 170 ASN A O 1
ATOM 1425 N N . GLY A 1 171 ? 15.303 3.983 13.188 1.00 82.75 171 GLY A N 1
ATOM 1426 C CA . GLY A 1 171 ? 14.528 5.203 13.425 1.00 82.75 171 GLY A CA 1
ATOM 1427 C C . GLY A 1 171 ? 14.815 6.290 12.381 1.00 82.75 171 GLY A C 1
ATOM 1428 O O . GLY A 1 171 ? 15.742 6.183 11.575 1.00 82.75 171 GLY A O 1
ATOM 1429 N N . CYS A 1 172 ? 13.993 7.325 12.358 1.00 86.88 172 CYS A N 1
ATOM 1430 C CA . CYS A 1 172 ? 14.178 8.552 11.577 1.00 86.88 172 CYS A CA 1
ATOM 1431 C C . CYS A 1 172 ? 14.298 9.758 12.515 1.00 86.88 172 CYS A C 1
ATOM 1433 O O . CYS A 1 172 ? 14.088 9.625 13.721 1.00 86.88 172 CYS A O 1
ATOM 1435 N N . ASP A 1 173 ? 14.654 10.922 11.969 1.00 88.19 173 ASP A N 1
ATOM 1436 C CA . ASP A 1 173 ? 14.624 12.168 12.736 1.00 88.19 173 ASP A CA 1
ATOM 1437 C C . ASP A 1 173 ? 13.207 12.397 13.292 1.00 88.19 173 ASP A C 1
ATOM 1439 O O . ASP A 1 173 ? 12.222 12.321 12.558 1.00 88.19 173 ASP A O 1
ATOM 1443 N N . ILE A 1 174 ? 13.103 12.656 14.596 1.00 87.94 174 ILE A N 1
ATOM 1444 C CA . ILE A 1 174 ? 11.831 12.940 15.273 1.00 87.94 174 ILE A CA 1
ATOM 1445 C C . ILE A 1 174 ? 11.178 14.235 14.774 1.00 87.94 174 ILE A C 1
ATOM 1447 O O . ILE A 1 174 ? 9.971 14.404 14.933 1.00 87.94 174 ILE A O 1
ATOM 1451 N N . ASN A 1 175 ? 11.968 15.128 14.173 1.00 88.62 175 ASN A N 1
ATOM 1452 C CA . ASN A 1 175 ? 11.529 16.388 13.583 1.00 88.62 175 ASN A CA 1
ATOM 1453 C C . ASN A 1 175 ? 11.464 16.314 12.052 1.00 88.62 175 ASN A C 1
ATOM 1455 O O . ASN A 1 175 ? 11.431 17.353 11.392 1.00 88.62 175 ASN A O 1
ATOM 1459 N N . LEU A 1 176 ? 11.481 15.106 11.475 1.00 90.69 176 LEU A N 1
ATOM 1460 C CA . LEU A 1 176 ? 11.349 14.935 10.036 1.00 90.69 176 LEU A CA 1
ATOM 1461 C C . LEU A 1 176 ? 10.044 15.580 9.557 1.00 90.69 176 LEU A C 1
ATOM 1463 O O . LEU A 1 176 ? 8.964 15.305 10.080 1.00 90.69 176 LEU A O 1
ATOM 1467 N N . GLU A 1 177 ? 10.149 16.430 8.541 1.00 92.25 177 GLU A N 1
ATOM 1468 C CA . GLU A 1 177 ? 8.985 17.067 7.939 1.00 92.25 177 GLU A CA 1
ATOM 1469 C C . GLU A 1 177 ? 8.058 16.013 7.326 1.00 92.25 177 GLU A C 1
ATOM 1471 O O . GLU A 1 177 ? 8.490 15.037 6.714 1.00 92.25 177 GLU A O 1
ATOM 1476 N N . GLU A 1 178 ? 6.754 16.220 7.475 1.00 91.19 178 GLU A N 1
ATOM 1477 C CA . GLU A 1 178 ? 5.727 15.271 7.047 1.00 91.19 178 GLU A CA 1
ATOM 1478 C C . GLU A 1 178 ? 5.777 14.939 5.540 1.00 91.19 178 GLU A C 1
ATOM 1480 O O . GLU A 1 178 ? 5.440 13.824 5.140 1.00 91.19 178 GLU A O 1
ATOM 1485 N N . GLU A 1 179 ? 6.223 15.886 4.711 1.00 90.62 179 GLU A N 1
ATOM 1486 C CA . GLU A 1 179 ? 6.442 15.716 3.266 1.00 90.62 179 GLU A CA 1
ATOM 1487 C C . GLU A 1 179 ? 7.591 14.757 2.931 1.00 90.62 179 GLU A C 1
ATOM 1489 O O . GLU A 1 179 ? 7.650 14.219 1.821 1.00 90.62 179 GLU A O 1
ATOM 1494 N N . LYS A 1 180 ? 8.468 14.513 3.911 1.00 92.19 180 LYS A N 1
ATOM 1495 C CA . LYS A 1 180 ? 9.619 13.624 3.801 1.00 92.19 180 LYS A CA 1
ATOM 1496 C C . LYS A 1 180 ? 9.329 12.189 4.235 1.00 92.19 180 LYS A C 1
ATOM 1498 O O . LYS A 1 180 ? 10.217 11.335 4.264 1.00 92.19 180 LYS A O 1
ATOM 1503 N N . PHE A 1 181 ? 8.087 11.891 4.602 1.00 93.81 181 PHE A N 1
ATOM 1504 C CA . PHE A 1 181 ? 7.714 10.552 5.042 1.00 93.81 181 PHE A CA 1
ATOM 1505 C C . PHE A 1 181 ? 7.719 9.585 3.859 1.00 93.81 181 PHE A C 1
ATOM 1507 O O . PHE A 1 181 ? 7.229 9.905 2.772 1.00 93.81 181 PHE A O 1
ATOM 1514 N N . SER A 1 182 ? 8.196 8.364 4.099 1.00 94.38 182 SER A N 1
ATOM 1515 C CA . SER A 1 182 ? 7.970 7.264 3.169 1.00 94.38 182 SER A CA 1
ATOM 1516 C C . SER A 1 182 ? 6.467 7.004 3.083 1.00 94.38 182 SER A C 1
ATOM 1518 O O . SER A 1 182 ? 5.826 6.724 4.098 1.00 94.38 182 SER A O 1
ATOM 1520 N N . THR A 1 183 ? 5.894 7.149 1.894 1.00 95.81 183 THR A N 1
ATOM 1521 C CA . THR A 1 183 ? 4.453 7.227 1.671 1.00 95.81 183 THR A CA 1
ATOM 1522 C C . THR A 1 183 ? 3.981 6.127 0.732 1.00 95.81 183 THR A C 1
ATOM 1524 O O . THR A 1 183 ? 4.492 5.991 -0.376 1.00 95.81 183 THR A O 1
ATOM 1527 N N . ILE A 1 184 ? 2.956 5.395 1.163 1.00 97.62 184 ILE A N 1
ATOM 1528 C CA . ILE A 1 184 ? 2.095 4.574 0.310 1.00 97.62 184 ILE A CA 1
ATOM 1529 C C . ILE A 1 184 ? 0.793 5.346 0.112 1.00 97.62 184 ILE A C 1
ATOM 1531 O O . ILE A 1 184 ? 0.136 5.699 1.093 1.00 97.62 184 ILE A O 1
ATOM 1535 N N . SER A 1 185 ? 0.420 5.612 -1.135 1.00 98.50 185 SER A N 1
ATOM 1536 C CA . SER A 1 185 ? -0.830 6.288 -1.479 1.00 98.50 185 SER A CA 1
ATOM 1537 C C . SER A 1 185 ? -1.665 5.421 -2.406 1.00 98.50 185 SER A C 1
ATOM 1539 O O . SER A 1 185 ? -1.175 4.941 -3.423 1.00 98.50 185 SER A O 1
ATOM 1541 N N . LEU A 1 186 ? -2.928 5.242 -2.047 1.00 98.75 186 LEU A N 1
ATOM 1542 C CA . LEU A 1 186 ? -3.906 4.428 -2.754 1.00 98.75 186 LEU A CA 1
ATOM 1543 C C . LEU A 1 186 ? -5.101 5.325 -3.067 1.00 98.75 186 LEU A C 1
ATOM 1545 O O . LEU A 1 186 ? -5.744 5.824 -2.139 1.00 98.75 186 LEU A O 1
ATOM 1549 N N . ASP A 1 187 ? -5.375 5.557 -4.346 1.00 98.81 187 ASP A N 1
ATOM 1550 C CA . ASP A 1 187 ? -6.511 6.362 -4.793 1.00 98.81 187 ASP A CA 1
ATOM 1551 C C . ASP A 1 187 ? -7.358 5.585 -5.798 1.00 98.81 187 ASP A C 1
ATOM 1553 O O . ASP A 1 187 ? -6.838 4.959 -6.722 1.00 98.81 187 ASP A O 1
ATOM 1557 N N . ASN A 1 188 ? -8.671 5.592 -5.567 1.00 98.69 188 ASN A N 1
ATOM 1558 C CA . ASN A 1 188 ? -9.655 4.872 -6.375 1.00 98.69 188 ASN A CA 1
ATOM 1559 C C . ASN A 1 188 ? -9.305 3.384 -6.605 1.00 98.69 188 ASN A C 1
ATOM 1561 O O . ASN A 1 188 ? -9.454 2.849 -7.701 1.00 98.69 188 ASN A O 1
ATOM 1565 N N . CYS A 1 189 ? -8.796 2.704 -5.573 1.00 98.81 189 CYS A N 1
ATOM 1566 C CA . CYS A 1 189 ? -8.392 1.301 -5.667 1.00 98.81 189 CYS A CA 1
ATOM 1567 C C . CYS A 1 189 ? -9.495 0.348 -5.180 1.00 98.81 189 CYS A C 1
ATOM 1569 O O . CYS A 1 189 ? -10.254 0.664 -4.256 1.00 98.81 189 CYS A O 1
ATOM 1571 N N . TYR A 1 190 ? -9.544 -0.861 -5.747 1.00 98.81 190 TYR A N 1
ATOM 1572 C CA . TYR A 1 190 ? -10.464 -1.921 -5.327 1.00 98.81 190 TYR A CA 1
ATOM 1573 C C . TYR A 1 190 ? -9.726 -3.167 -4.833 1.00 98.81 190 TYR A C 1
ATOM 1575 O O . TYR A 1 190 ? -8.903 -3.741 -5.536 1.00 98.81 190 TYR A O 1
ATOM 1583 N N . PHE A 1 191 ? -10.053 -3.614 -3.624 1.00 98.75 191 PHE A N 1
ATOM 1584 C CA . PHE A 1 191 ? -9.497 -4.807 -2.994 1.00 98.75 191 PHE A CA 1
ATOM 1585 C C . PHE A 1 191 ? -10.595 -5.850 -2.825 1.00 98.75 191 PHE A C 1
ATOM 1587 O O . PHE A 1 191 ? -11.518 -5.645 -2.030 1.00 98.75 191 PHE A O 1
ATOM 1594 N N . TYR A 1 192 ? -10.492 -6.965 -3.544 1.00 98.75 192 TYR A N 1
ATOM 1595 C CA . TYR A 1 192 ? -11.522 -7.996 -3.579 1.00 98.75 192 TYR A CA 1
ATOM 1596 C C . TYR A 1 192 ? -10.977 -9.388 -3.254 1.00 98.75 192 TYR A C 1
ATOM 1598 O O . TYR A 1 192 ? -10.110 -9.907 -3.953 1.00 98.75 192 TYR A O 1
ATOM 1606 N N . ASN A 1 193 ? -11.539 -10.031 -2.230 1.00 98.31 193 ASN A N 1
ATOM 1607 C CA . ASN A 1 193 ? -11.237 -11.425 -1.887 1.00 98.31 193 ASN A CA 1
ATOM 1608 C C . ASN A 1 193 ? -9.729 -11.698 -1.693 1.00 98.31 193 ASN A C 1
ATOM 1610 O O . ASN A 1 193 ? -9.222 -12.745 -2.096 1.00 98.31 193 ASN A O 1
ATOM 1614 N N . ASN A 1 194 ? -8.997 -10.752 -1.097 1.00 98.19 194 ASN A N 1
ATOM 1615 C CA . ASN A 1 194 ? -7.606 -10.979 -0.718 1.00 98.19 194 ASN A CA 1
ATOM 1616 C C . ASN A 1 194 ? -7.540 -11.614 0.675 1.00 98.19 194 ASN A C 1
ATOM 1618 O O . ASN A 1 194 ? -8.259 -11.226 1.598 1.00 98.19 194 ASN A O 1
ATOM 1622 N N . ARG A 1 195 ? -6.670 -12.602 0.818 1.00 96.38 195 ARG A N 1
ATOM 1623 C CA . ARG A 1 195 ? -6.398 -13.307 2.064 1.00 96.38 195 ARG A CA 1
ATOM 1624 C C . ARG A 1 195 ? -5.115 -12.793 2.677 1.00 96.38 195 ARG A C 1
ATOM 1626 O O . ARG A 1 195 ? -4.245 -12.288 1.974 1.00 96.38 195 ARG A O 1
ATOM 1633 N N . GLU A 1 196 ? -5.008 -13.007 3.976 1.00 94.19 196 GLU A N 1
ATOM 1634 C CA . GLU A 1 196 ? -3.961 -12.439 4.818 1.00 94.19 196 GLU A CA 1
ATOM 1635 C C . GLU A 1 196 ? -4.086 -10.914 5.024 1.00 94.19 196 GLU A C 1
ATOM 1637 O O . GLU A 1 196 ? -5.095 -10.287 4.688 1.00 94.19 196 GLU A O 1
ATOM 1642 N N . LEU A 1 197 ? -3.067 -10.305 5.632 1.00 95.50 197 LEU A N 1
ATOM 1643 C CA . LEU A 1 197 ? -3.034 -8.885 5.965 1.00 95.50 197 LEU A CA 1
ATOM 1644 C C . LEU A 1 197 ? -2.702 -8.013 4.743 1.00 95.50 197 LEU A C 1
ATOM 1646 O O . LEU A 1 197 ? -1.606 -8.118 4.209 1.00 95.50 197 LEU A O 1
ATOM 1650 N N . LEU A 1 198 ? -3.555 -7.060 4.358 1.00 97.44 198 LEU A N 1
ATOM 1651 C CA . LEU A 1 198 ? -3.281 -6.238 3.162 1.00 97.44 198 LEU A CA 1
ATOM 1652 C C . LEU A 1 198 ? -2.049 -5.332 3.324 1.00 97.44 198 LEU A C 1
ATOM 1654 O O . LEU A 1 198 ? -1.190 -5.283 2.444 1.00 97.44 198 LEU A O 1
ATOM 1658 N N . PHE A 1 199 ? -1.944 -4.625 4.451 1.00 97.81 199 PHE A N 1
ATOM 1659 C CA . PHE A 1 199 ? -0.875 -3.656 4.697 1.00 97.81 199 PHE A CA 1
ATOM 1660 C C . PHE A 1 199 ? -0.105 -3.987 5.976 1.00 97.81 199 PHE A C 1
ATOM 1662 O O . PHE A 1 199 ? -0.656 -3.962 7.080 1.00 97.81 199 PHE A O 1
ATOM 1669 N N . TYR A 1 200 ? 1.197 -4.232 5.836 1.00 96.50 200 TYR A N 1
ATOM 1670 C CA . TYR A 1 200 ? 2.096 -4.533 6.948 1.00 96.50 200 TYR A CA 1
ATOM 1671 C C . TYR A 1 200 ? 3.193 -3.471 7.053 1.00 96.50 200 TYR A C 1
ATOM 1673 O O . TYR A 1 200 ? 4.209 -3.516 6.354 1.00 96.50 200 TYR A O 1
ATOM 1681 N N . ILE A 1 201 ? 2.962 -2.482 7.920 1.00 95.81 201 ILE A N 1
ATOM 1682 C CA . ILE A 1 201 ? 3.819 -1.304 8.081 1.00 95.81 201 ILE A CA 1
ATOM 1683 C C . ILE A 1 201 ? 4.544 -1.396 9.416 1.00 95.81 201 ILE A C 1
ATOM 1685 O O . ILE A 1 201 ? 3.962 -1.143 10.476 1.00 95.81 201 ILE A O 1
ATOM 1689 N N . ILE A 1 202 ? 5.812 -1.804 9.369 1.00 93.12 202 ILE A N 1
ATOM 1690 C CA . ILE A 1 202 ? 6.571 -2.156 10.568 1.00 93.12 202 ILE A CA 1
ATOM 1691 C C . ILE A 1 202 ? 7.982 -1.577 10.613 1.00 93.12 202 ILE A C 1
ATOM 1693 O O . ILE A 1 202 ? 8.581 -1.195 9.603 1.00 93.12 202 ILE A O 1
ATOM 1697 N N . MET A 1 203 ? 8.535 -1.583 11.824 1.00 89.56 203 MET A N 1
ATOM 1698 C CA . MET A 1 203 ? 9.955 -1.374 12.073 1.00 89.56 203 MET A CA 1
ATOM 1699 C C . MET A 1 203 ? 10.597 -2.713 12.413 1.00 89.56 203 MET A C 1
ATOM 1701 O O . MET A 1 203 ? 10.122 -3.413 13.306 1.00 89.56 203 MET A O 1
ATOM 1705 N N . LYS A 1 204 ? 11.673 -3.067 11.706 1.00 85.81 204 LYS A N 1
ATOM 1706 C CA . LYS A 1 204 ? 12.397 -4.324 11.914 1.00 85.81 204 LYS A CA 1
ATOM 1707 C C . LYS A 1 204 ? 13.067 -4.355 13.285 1.00 85.81 204 LYS A C 1
ATOM 1709 O O . LYS A 1 204 ? 12.974 -5.357 13.987 1.00 85.81 204 LYS A O 1
ATOM 1714 N N . GLU A 1 205 ? 13.737 -3.266 13.655 1.00 81.50 205 GLU A N 1
ATOM 1715 C CA . GLU A 1 205 ? 14.440 -3.148 14.929 1.00 81.50 205 GLU A CA 1
ATOM 1716 C C . GLU A 1 205 ? 13.660 -2.235 15.870 1.00 81.50 205 GLU A C 1
ATOM 1718 O O . GLU A 1 205 ? 13.430 -1.055 15.600 1.00 81.50 205 GLU A O 1
ATOM 1723 N N . VAL A 1 206 ? 13.221 -2.805 16.990 1.00 74.50 206 VAL A N 1
ATOM 1724 C CA . VAL A 1 206 ? 12.417 -2.098 17.986 1.00 74.50 206 VAL A CA 1
ATOM 1725 C C . VAL A 1 206 ? 13.333 -1.575 19.082 1.00 74.50 206 VAL A C 1
ATOM 1727 O O . VAL A 1 206 ? 13.503 -2.201 20.124 1.00 74.50 206 VAL A O 1
ATOM 1730 N N . THR A 1 207 ? 13.939 -0.416 18.846 1.00 75.81 207 THR A N 1
ATOM 1731 C CA . THR A 1 207 ? 14.580 0.366 19.913 1.00 75.81 207 THR A CA 1
ATOM 1732 C C . THR A 1 207 ? 13.579 1.357 20.513 1.00 75.81 207 THR A C 1
ATOM 1734 O O . THR A 1 207 ? 12.584 1.714 19.880 1.00 75.81 207 THR A O 1
ATOM 1737 N N . ALA A 1 208 ? 13.821 1.824 21.742 1.00 73.25 208 ALA A N 1
ATOM 1738 C CA . ALA A 1 208 ? 12.963 2.839 22.364 1.00 73.25 208 ALA A CA 1
ATOM 1739 C C . ALA A 1 208 ? 12.865 4.114 21.501 1.00 73.25 208 ALA A C 1
ATOM 1741 O O . ALA A 1 208 ? 11.778 4.651 21.331 1.00 73.25 208 ALA A O 1
ATOM 1742 N N . LEU A 1 209 ? 13.981 4.527 20.886 1.00 67.50 209 LEU A N 1
ATOM 1743 C CA . LEU A 1 209 ? 14.047 5.667 19.964 1.00 67.50 209 LEU A CA 1
ATOM 1744 C C . LEU A 1 209 ? 13.309 5.404 18.646 1.00 67.50 209 LEU A C 1
ATOM 1746 O O . LEU A 1 209 ? 12.593 6.273 18.158 1.00 67.50 209 LEU A O 1
ATOM 1750 N N . ALA A 1 210 ? 13.446 4.199 18.083 1.00 67.62 210 ALA A N 1
ATOM 1751 C CA . ALA A 1 210 ? 12.739 3.800 16.868 1.00 67.62 210 ALA A CA 1
ATOM 1752 C C . ALA A 1 210 ? 11.220 3.956 17.025 1.00 67.62 210 ALA A C 1
ATOM 1754 O O . ALA A 1 210 ? 10.556 4.488 16.138 1.00 67.62 210 ALA A O 1
ATOM 1755 N N . LEU A 1 211 ? 10.688 3.573 18.188 1.00 69.50 211 LEU A N 1
ATOM 1756 C CA . LEU A 1 211 ? 9.261 3.661 18.478 1.00 69.50 211 LEU A CA 1
ATOM 1757 C C . LEU A 1 211 ? 8.710 5.093 18.504 1.00 69.50 211 LEU A C 1
ATOM 1759 O O . LEU A 1 211 ? 7.512 5.252 18.291 1.00 69.50 211 LEU A O 1
ATOM 1763 N N . GLU A 1 212 ? 9.535 6.110 18.766 1.00 78.00 212 GLU A N 1
ATOM 1764 C CA . GLU A 1 212 ? 9.099 7.515 18.792 1.00 78.00 212 GLU A CA 1
ATOM 1765 C C . GLU A 1 212 ? 9.167 8.207 17.427 1.00 78.00 212 GLU A C 1
ATOM 1767 O O . GLU A 1 212 ? 8.585 9.280 17.252 1.00 78.00 212 GLU A O 1
ATOM 1772 N N . SER A 1 213 ? 9.881 7.615 16.470 1.00 81.50 213 SER A N 1
ATOM 1773 C CA . SER A 1 213 ? 10.134 8.222 15.169 1.00 81.50 213 SER A CA 1
ATOM 1774 C C . SER A 1 213 ? 9.014 7.899 14.173 1.00 81.50 213 SER A C 1
ATOM 1776 O O . SER A 1 213 ? 8.809 6.738 13.816 1.00 81.50 213 SER A O 1
ATOM 1778 N N . LEU A 1 214 ? 8.284 8.928 13.728 1.00 86.56 214 LEU A N 1
ATOM 1779 C CA . LEU A 1 214 ? 7.247 8.829 12.698 1.00 86.56 214 LEU A CA 1
ATOM 1780 C C . LEU A 1 214 ? 7.844 9.250 11.353 1.00 86.56 214 LEU A C 1
ATOM 1782 O O . LEU A 1 214 ? 8.201 10.406 11.172 1.00 86.56 214 LEU A O 1
ATOM 1786 N N . CYS A 1 215 ? 7.945 8.330 10.399 1.00 90.31 215 CYS A N 1
ATOM 1787 C CA . CYS A 1 215 ? 8.395 8.648 9.030 1.00 90.31 215 CYS A CA 1
ATOM 1788 C C . CYS A 1 215 ? 7.761 7.759 7.969 1.00 90.31 215 CYS A C 1
ATOM 1790 O O . CYS A 1 215 ? 8.273 7.620 6.860 1.00 90.31 215 CYS A O 1
ATOM 1792 N N . GLN A 1 216 ? 6.653 7.127 8.324 1.00 94.62 216 GLN A N 1
ATOM 1793 C CA . GLN A 1 216 ? 5.888 6.261 7.451 1.00 94.62 216 GLN A CA 1
ATOM 1794 C C . GLN A 1 216 ? 4.486 6.841 7.326 1.00 94.62 216 GLN A C 1
ATOM 1796 O O . GLN A 1 216 ? 3.933 7.379 8.288 1.00 94.62 216 GLN A O 1
ATOM 1801 N N . ARG A 1 217 ? 3.914 6.763 6.132 1.00 96.56 217 ARG A N 1
ATOM 1802 C CA . ARG A 1 217 ? 2.580 7.268 5.844 1.00 96.56 217 ARG A CA 1
ATOM 1803 C C . ARG A 1 217 ? 1.845 6.308 4.927 1.00 96.56 217 ARG A C 1
ATOM 1805 O O . ARG A 1 217 ? 2.387 5.885 3.913 1.00 96.56 217 ARG A O 1
ATOM 1812 N N . VAL A 1 218 ? 0.598 6.017 5.265 1.00 98.00 218 VAL A N 1
ATOM 1813 C CA . VAL A 1 218 ? -0.345 5.322 4.391 1.00 98.00 218 VAL A CA 1
ATOM 1814 C C . VAL A 1 218 ? -1.554 6.224 4.185 1.00 98.00 218 VAL A C 1
ATOM 1816 O O . VAL A 1 218 ? -2.154 6.693 5.154 1.00 98.00 218 VAL A O 1
ATOM 1819 N N . ILE A 1 219 ? -1.887 6.487 2.926 1.00 98.62 219 ILE A N 1
ATOM 1820 C CA . ILE A 1 219 ? -3.037 7.290 2.513 1.00 98.62 219 ILE A CA 1
ATOM 1821 C C . ILE A 1 219 ? -3.944 6.401 1.665 1.00 98.62 219 ILE A C 1
ATOM 1823 O O . ILE A 1 219 ? -3.496 5.837 0.672 1.00 98.62 219 ILE A O 1
ATOM 1827 N N . ILE A 1 220 ? -5.208 6.285 2.060 1.00 98.75 220 ILE A N 1
ATOM 1828 C CA . ILE A 1 220 ? -6.241 5.521 1.360 1.00 98.75 220 ILE A CA 1
ATOM 1829 C C . ILE A 1 220 ? -7.398 6.469 1.062 1.00 98.75 220 ILE A C 1
ATOM 1831 O O . ILE A 1 220 ? -8.064 6.946 1.982 1.00 98.75 220 ILE A O 1
ATOM 1835 N N . ASN A 1 221 ? -7.637 6.733 -0.218 1.00 98.81 221 ASN A N 1
ATOM 1836 C CA . ASN A 1 221 ? -8.692 7.616 -0.696 1.00 98.81 221 ASN A CA 1
ATOM 1837 C C . ASN A 1 221 ? -9.612 6.870 -1.660 1.00 98.81 221 ASN A C 1
ATOM 1839 O O . ASN A 1 221 ? -9.148 6.073 -2.476 1.00 98.81 221 ASN A O 1
ATOM 1843 N N . ASN A 1 222 ? -10.915 7.154 -1.580 1.00 98.75 222 ASN A N 1
ATOM 1844 C CA . ASN A 1 222 ? -11.900 6.743 -2.588 1.00 98.75 222 ASN A CA 1
ATOM 1845 C C . ASN A 1 222 ? -11.880 5.235 -2.898 1.00 98.75 222 ASN A C 1
ATOM 1847 O O . ASN A 1 222 ? -12.176 4.826 -4.013 1.00 98.75 222 ASN A O 1
ATOM 1851 N N . SER A 1 223 ? -11.472 4.405 -1.936 1.00 98.75 223 SER A N 1
ATOM 1852 C CA . SER A 1 223 ? -11.144 3.001 -2.187 1.00 98.75 223 SER A CA 1
ATOM 1853 C C . SER A 1 223 ? -12.189 2.064 -1.592 1.00 98.75 223 SER A C 1
ATOM 1855 O O . SER A 1 223 ? -12.884 2.389 -0.622 1.00 98.75 223 SER A O 1
ATOM 1857 N N . ARG A 1 224 ? -12.302 0.867 -2.167 1.00 98.81 224 ARG A N 1
ATOM 1858 C CA . ARG A 1 224 ? -13.281 -0.150 -1.764 1.00 98.81 224 ARG A CA 1
ATOM 1859 C C . ARG A 1 224 ? -12.577 -1.442 -1.354 1.00 98.81 224 ARG A C 1
ATOM 1861 O O . ARG A 1 224 ? -11.694 -1.918 -2.055 1.00 98.81 224 ARG A O 1
ATOM 1868 N N . PHE A 1 225 ? -13.003 -2.023 -0.238 1.00 98.62 225 PHE A N 1
ATOM 1869 C CA . PHE A 1 225 ? -12.444 -3.241 0.346 1.00 98.62 225 PHE A CA 1
ATOM 1870 C C . PHE A 1 225 ? -13.563 -4.234 0.631 1.00 98.62 225 PHE A C 1
ATOM 1872 O O . PHE A 1 225 ? -14.389 -4.000 1.520 1.00 98.62 225 PHE A O 1
ATOM 1879 N N . GLU A 1 226 ? -13.576 -5.347 -0.099 1.00 98.56 226 GLU A N 1
ATOM 1880 C CA . GLU A 1 226 ? -14.592 -6.385 0.028 1.00 98.56 226 GLU A CA 1
ATOM 1881 C C . GLU A 1 226 ? -14.040 -7.793 0.151 1.00 98.56 226 GLU A C 1
ATOM 1883 O 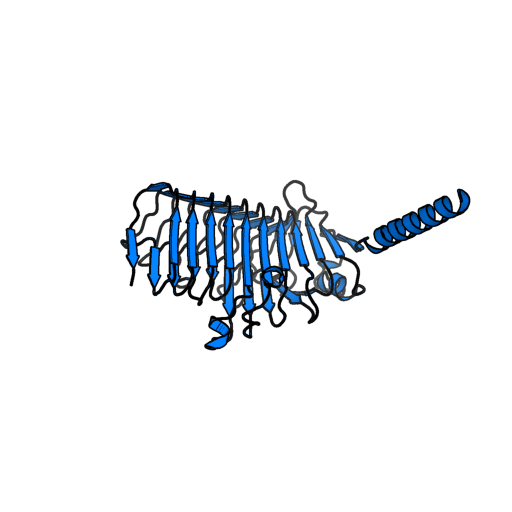O . GLU A 1 226 ? -13.182 -8.211 -0.625 1.00 98.56 226 GLU A O 1
ATOM 1888 N N . TYR A 1 227 ? -14.607 -8.550 1.092 1.00 98.00 227 TYR A N 1
ATOM 1889 C CA . TYR A 1 227 ? -14.274 -9.959 1.305 1.00 98.00 227 TYR A CA 1
ATOM 1890 C C . TYR A 1 227 ? -12.790 -10.212 1.590 1.00 98.00 227 TYR A C 1
ATOM 1892 O O . TYR A 1 227 ? -12.298 -11.312 1.347 1.00 98.00 227 TYR A O 1
ATOM 1900 N N . ASN A 1 228 ? -12.080 -9.208 2.103 1.00 97.88 228 ASN A N 1
ATOM 1901 C CA . ASN A 1 228 ? -10.689 -9.346 2.505 1.00 97.88 228 ASN A CA 1
ATOM 1902 C C . ASN A 1 228 ? -10.596 -9.842 3.948 1.00 97.88 228 ASN A C 1
ATOM 1904 O O . ASN A 1 228 ? -11.553 -9.705 4.716 1.00 97.88 228 ASN A O 1
ATOM 1908 N N . ASP A 1 229 ? -9.443 -10.382 4.326 1.00 95.94 229 ASP A N 1
ATOM 1909 C CA . ASP A 1 229 ? -9.144 -10.682 5.725 1.00 95.94 229 ASP A CA 1
ATOM 1910 C C . ASP A 1 229 ? -8.753 -9.378 6.478 1.00 95.94 229 ASP A C 1
ATOM 1912 O O . ASP A 1 229 ? -9.476 -8.371 6.442 1.00 95.94 229 ASP A O 1
ATOM 1916 N N . ASN A 1 230 ? -7.632 -9.370 7.203 1.00 95.12 230 ASN A N 1
ATOM 1917 C CA . ASN A 1 230 ? -7.200 -8.220 7.993 1.00 95.12 230 ASN A CA 1
ATOM 1918 C C . ASN A 1 230 ? -6.693 -7.077 7.092 1.00 95.12 230 ASN A C 1
ATOM 1920 O O . ASN A 1 230 ? -5.991 -7.302 6.111 1.00 95.12 230 ASN A O 1
ATOM 1924 N N . ILE A 1 231 ? -7.006 -5.823 7.436 1.00 97.25 231 ILE A N 1
ATOM 1925 C CA . ILE A 1 231 ? -6.687 -4.682 6.560 1.00 97.25 231 ILE A CA 1
ATOM 1926 C C . ILE A 1 231 ? -5.279 -4.140 6.813 1.00 97.25 231 ILE A C 1
ATOM 1928 O O . ILE A 1 231 ? -4.429 -4.221 5.931 1.00 97.25 231 ILE A O 1
ATOM 1932 N N . ILE A 1 232 ? -5.007 -3.567 7.989 1.00 97.94 232 ILE A N 1
ATOM 1933 C CA . ILE A 1 232 ? -3.718 -2.911 8.240 1.00 97.94 232 ILE A CA 1
ATOM 1934 C C . ILE A 1 232 ? -3.175 -3.148 9.641 1.00 97.94 232 ILE A C 1
ATOM 1936 O O . ILE A 1 232 ? -3.884 -3.038 10.644 1.00 97.94 232 ILE A O 1
ATOM 1940 N N . ARG A 1 233 ? -1.861 -3.372 9.686 1.00 96.75 233 ARG A N 1
ATOM 1941 C CA . ARG A 1 233 ? -1.043 -3.264 10.886 1.00 96.75 233 ARG A CA 1
ATOM 1942 C C . ARG A 1 233 ? -0.037 -2.127 10.741 1.00 96.75 233 ARG A C 1
ATOM 1944 O O . ARG A 1 233 ? 0.745 -2.101 9.793 1.00 96.75 233 ARG A O 1
ATOM 1951 N N . LEU A 1 234 ? -0.051 -1.218 11.712 1.00 96.12 234 LEU A N 1
ATOM 1952 C CA . LEU A 1 234 ? 0.753 -0.002 11.753 1.00 96.12 234 LEU A CA 1
ATOM 1953 C C . LEU A 1 234 ? 1.564 0.060 13.052 1.00 96.12 234 LEU A C 1
ATOM 1955 O O . LEU A 1 234 ? 1.069 0.444 14.114 1.00 96.12 234 LEU A O 1
ATOM 1959 N N . GLN A 1 235 ? 2.845 -0.279 12.973 1.00 93.75 235 GLN A N 1
ATOM 1960 C CA . GLN A 1 235 ? 3.751 -0.149 14.111 1.00 93.75 235 GLN A CA 1
ATOM 1961 C C . GLN A 1 235 ? 4.340 1.251 14.246 1.00 93.75 235 GLN A C 1
ATOM 1963 O O . GLN A 1 235 ? 4.580 1.672 15.367 1.00 93.75 235 GLN A O 1
ATOM 1968 N N . SER A 1 236 ? 4.585 1.964 13.148 1.00 91.81 236 SER A N 1
ATOM 1969 C CA . SER A 1 236 ? 5.059 3.351 13.168 1.00 91.81 236 SER A CA 1
ATOM 1970 C C . SER A 1 236 ? 4.462 4.119 11.994 1.00 91.81 236 SER A C 1
ATOM 1972 O O . SER A 1 236 ? 4.365 3.584 10.890 1.00 91.81 236 SER A O 1
ATOM 1974 N N . GLY A 1 237 ? 4.059 5.367 12.230 1.00 94.38 237 GLY A N 1
ATOM 1975 C CA . GLY A 1 237 ? 3.672 6.306 11.184 1.00 94.38 237 GLY A CA 1
ATOM 1976 C C . GLY A 1 237 ? 2.229 6.790 11.255 1.00 94.38 237 GLY A C 1
ATOM 1977 O O . GLY A 1 237 ? 1.544 6.682 12.274 1.00 94.38 237 GLY A O 1
ATOM 1978 N N . ASN A 1 238 ? 1.779 7.352 10.138 1.00 96.75 238 ASN A N 1
ATOM 1979 C CA . ASN A 1 238 ? 0.464 7.957 10.000 1.00 96.75 238 ASN A CA 1
ATOM 1980 C C . ASN A 1 238 ? -0.396 7.158 9.015 1.00 96.75 238 ASN A C 1
ATOM 1982 O O . ASN A 1 238 ? 0.052 6.830 7.919 1.00 96.75 238 ASN A O 1
ATOM 1986 N N . LEU A 1 239 ? -1.644 6.898 9.384 1.00 98.19 239 LEU A N 1
ATOM 1987 C CA . LEU A 1 239 ? -2.662 6.278 8.545 1.00 98.19 239 LEU A CA 1
ATOM 1988 C C . LEU A 1 239 ? -3.809 7.262 8.337 1.00 98.19 239 LEU A C 1
ATOM 1990 O O . LEU A 1 239 ? -4.429 7.715 9.300 1.00 98.19 239 LEU A O 1
ATOM 1994 N N . PHE A 1 240 ? -4.110 7.551 7.076 1.00 98.56 240 PHE A N 1
ATOM 1995 C CA . PHE A 1 240 ? -5.220 8.398 6.666 1.00 98.56 240 PHE A CA 1
ATOM 1996 C C . PHE A 1 240 ? -6.144 7.607 5.743 1.00 98.56 240 PHE A C 1
ATOM 1998 O O . PHE A 1 240 ? -5.713 7.156 4.687 1.00 98.56 240 PHE A O 1
ATOM 2005 N N . ILE A 1 241 ? -7.406 7.452 6.136 1.00 98.69 241 ILE A N 1
ATOM 2006 C CA . ILE A 1 241 ? -8.448 6.797 5.342 1.00 98.69 241 ILE A CA 1
ATOM 2007 C C . ILE A 1 241 ? -9.568 7.804 5.102 1.00 98.69 241 ILE A C 1
ATOM 2009 O O . ILE A 1 241 ? -10.087 8.394 6.051 1.00 98.69 241 ILE A O 1
ATOM 2013 N N . ASN A 1 24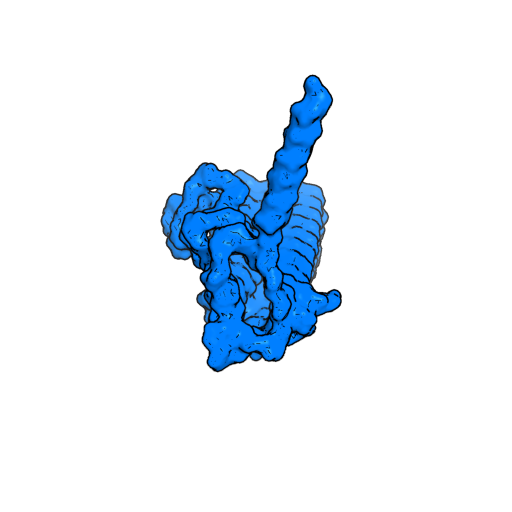2 ? -9.938 8.001 3.842 1.00 98.81 242 ASN A N 1
ATOM 2014 C CA . ASN A 1 242 ? -10.928 8.981 3.425 1.00 98.81 242 ASN A CA 1
ATOM 2015 C C . ASN A 1 242 ? -11.857 8.413 2.350 1.00 98.81 242 ASN A C 1
ATOM 2017 O O . ASN A 1 242 ? -11.394 7.761 1.412 1.00 98.81 242 ASN A O 1
ATOM 2021 N N . ASN A 1 243 ? -13.153 8.712 2.467 1.00 98.62 243 ASN A N 1
ATOM 2022 C CA . ASN A 1 243 ? -14.168 8.386 1.464 1.00 98.62 243 ASN A CA 1
ATOM 2023 C C . ASN A 1 243 ? -14.091 6.931 0.973 1.00 98.62 243 ASN A C 1
ATOM 2025 O O . ASN A 1 243 ? -14.115 6.660 -0.223 1.00 98.62 243 ASN A O 1
ATOM 2029 N N . SER A 1 244 ? -13.888 5.990 1.896 1.00 98.75 244 SER A N 1
ATOM 2030 C CA . SER A 1 244 ? -13.621 4.590 1.561 1.00 98.75 244 SER A CA 1
ATOM 2031 C C . SER A 1 244 ? -14.682 3.663 2.147 1.00 98.75 244 SER A C 1
ATOM 2033 O O . SER A 1 244 ? -15.317 3.969 3.159 1.00 98.75 244 SER A O 1
ATOM 2035 N N . THR A 1 245 ? -14.884 2.513 1.504 1.00 98.69 245 THR A N 1
ATOM 2036 C CA . THR A 1 245 ? -15.885 1.518 1.917 1.00 98.69 245 THR A CA 1
ATOM 2037 C C . THR A 1 245 ? -15.225 0.193 2.268 1.00 98.69 245 THR A C 1
ATOM 2039 O O . THR A 1 245 ? -14.494 -0.371 1.462 1.00 98.69 245 THR A O 1
ATOM 2042 N N . PHE A 1 246 ? -15.542 -0.335 3.447 1.00 98.31 246 PHE A N 1
ATOM 2043 C CA . PHE A 1 246 ? -15.090 -1.628 3.951 1.00 98.31 246 PHE A CA 1
ATOM 2044 C C . PHE A 1 246 ? -16.315 -2.495 4.214 1.00 98.31 246 PHE A C 1
ATOM 2046 O O . PHE A 1 246 ? -17.092 -2.206 5.123 1.00 98.31 246 PHE A O 1
ATOM 2053 N N . ASN A 1 247 ? -16.510 -3.542 3.418 1.00 98.31 247 ASN A N 1
ATOM 2054 C CA . ASN A 1 247 ? -17.728 -4.340 3.449 1.00 98.31 247 ASN A CA 1
ATOM 2055 C C . ASN A 1 247 ? -17.431 -5.845 3.423 1.00 98.31 247 ASN A C 1
ATOM 2057 O O . ASN A 1 247 ? -16.642 -6.303 2.607 1.00 98.31 247 ASN A O 1
ATOM 2061 N N . ASN A 1 248 ? -18.087 -6.629 4.283 1.00 97.19 248 ASN A N 1
ATOM 2062 C CA . ASN A 1 248 ? -17.941 -8.094 4.319 1.00 97.19 248 ASN A CA 1
ATOM 2063 C C . ASN A 1 248 ? -16.492 -8.589 4.515 1.00 97.19 248 ASN A C 1
ATOM 2065 O O . ASN A 1 248 ? -16.142 -9.653 4.016 1.00 97.19 248 ASN A O 1
ATOM 2069 N N . ASN A 1 249 ? -15.639 -7.830 5.206 1.00 95.50 249 ASN A N 1
ATOM 2070 C CA . ASN A 1 249 ? -14.277 -8.270 5.522 1.00 95.50 249 ASN A CA 1
ATOM 2071 C C . ASN A 1 249 ? -14.265 -9.146 6.795 1.00 95.50 249 ASN A C 1
ATOM 2073 O O . ASN A 1 249 ? -15.162 -9.054 7.643 1.00 95.50 249 ASN A O 1
ATOM 2077 N N . TYR A 1 250 ? -13.254 -10.002 6.921 1.00 92.88 250 TYR A N 1
ATOM 2078 C CA . TYR A 1 250 ? -13.161 -11.065 7.924 1.00 92.88 250 TYR A CA 1
ATOM 2079 C C . TYR A 1 250 ? -11.937 -10.880 8.830 1.00 92.88 250 TYR A C 1
ATOM 2081 O O . TYR A 1 250 ? -10.935 -10.302 8.423 1.00 92.88 250 TYR A O 1
ATOM 2089 N N . SER A 1 251 ? -11.997 -11.368 10.071 1.00 88.44 251 SER A N 1
ATOM 2090 C CA . SER A 1 251 ? -10.826 -11.394 10.963 1.00 88.44 251 SER A CA 1
ATOM 2091 C C . SER A 1 251 ? -10.086 -12.729 10.901 1.00 88.44 251 SER A C 1
ATOM 2093 O O . SER A 1 251 ? -10.723 -13.781 10.977 1.00 88.44 251 SER A O 1
ATOM 2095 N N . LYS A 1 252 ? -8.748 -12.696 10.928 1.00 87.25 252 LYS A N 1
ATOM 2096 C CA . LYS A 1 252 ? -7.884 -13.872 11.104 1.00 87.25 252 LYS A CA 1
ATOM 2097 C C . LYS A 1 252 ? -6.914 -13.669 12.280 1.00 87.25 252 LYS A C 1
ATOM 2099 O O . LYS A 1 252 ? -6.176 -12.691 12.359 1.00 87.25 252 LYS A O 1
ATOM 2104 N N . LYS A 1 253 ? -6.949 -14.592 13.249 1.00 79.88 253 LYS A N 1
ATOM 2105 C CA . LYS A 1 253 ? -6.341 -14.435 14.590 1.00 79.88 253 LYS A CA 1
ATOM 2106 C C . LYS A 1 253 ? -4.822 -14.437 14.643 1.00 79.88 253 LYS A C 1
ATOM 2108 O O . LYS A 1 253 ? -4.250 -13.834 15.545 1.00 79.88 253 LYS A O 1
ATOM 2113 N N . ASN A 1 254 ? -4.175 -15.092 13.692 1.00 81.88 254 ASN A N 1
ATOM 2114 C CA . ASN A 1 254 ? -2.728 -15.279 13.746 1.00 81.88 254 ASN A CA 1
ATOM 2115 C C . ASN A 1 254 ? -1.953 -14.134 13.081 1.00 81.88 254 ASN A C 1
ATOM 2117 O O . ASN A 1 254 ? -0.740 -14.059 13.226 1.00 81.88 254 ASN A O 1
ATOM 2121 N N . GLU A 1 255 ? -2.641 -13.213 12.406 1.00 76.94 255 GLU A N 1
ATOM 2122 C CA . GLU A 1 255 ? -1.991 -12.216 11.551 1.00 76.94 255 GLU A CA 1
ATOM 2123 C C . GLU A 1 255 ? -2.004 -10.814 12.145 1.00 76.94 255 GLU A C 1
ATOM 2125 O O . GLU A 1 255 ? -1.038 -10.073 11.988 1.00 76.94 255 GLU A O 1
ATOM 2130 N N . ALA A 1 256 ? -3.067 -10.444 12.860 1.00 84.00 256 ALA A N 1
ATOM 2131 C CA . ALA A 1 256 ? -3.255 -9.119 13.438 1.00 84.00 256 ALA A CA 1
ATOM 2132 C C . ALA A 1 256 ? -3.941 -9.200 14.804 1.00 84.00 256 ALA A C 1
ATOM 2134 O O . ALA A 1 256 ? -4.634 -10.166 15.114 1.00 84.00 256 ALA A O 1
ATOM 2135 N N . THR A 1 257 ? -3.773 -8.162 15.624 1.00 90.12 257 THR A N 1
ATOM 2136 C CA . THR A 1 257 ? -4.516 -8.040 16.890 1.00 90.12 257 THR A CA 1
ATOM 2137 C C . THR A 1 257 ? -5.873 -7.357 16.717 1.00 90.12 257 THR A C 1
ATOM 2139 O O . THR A 1 257 ? -6.618 -7.226 17.686 1.00 90.12 257 THR A O 1
ATOM 2142 N N . ALA A 1 258 ? -6.204 -6.943 15.491 1.00 93.12 258 ALA A N 1
ATOM 2143 C CA . ALA A 1 258 ? -7.483 -6.364 15.105 1.00 93.12 258 ALA A CA 1
ATOM 2144 C C . ALA A 1 258 ? -7.811 -6.661 13.636 1.00 93.12 258 ALA A C 1
ATOM 2146 O O . ALA A 1 258 ? -6.922 -6.942 12.832 1.00 93.12 258 ALA A O 1
ATOM 2147 N N . GLN A 1 259 ? -9.093 -6.583 13.286 1.00 92.94 259 GLN A N 1
ATOM 2148 C CA . GLN A 1 259 ? -9.575 -6.836 11.924 1.00 92.94 259 GLN A CA 1
ATOM 2149 C C . GLN A 1 259 ? -9.266 -5.682 10.966 1.00 92.94 259 GLN A C 1
ATOM 2151 O O . GLN A 1 259 ? -8.703 -5.887 9.892 1.00 92.94 259 GLN A O 1
ATOM 2156 N N . PHE A 1 260 ? -9.640 -4.468 11.362 1.00 95.75 260 PHE A N 1
ATOM 2157 C CA . PHE A 1 260 ? -9.591 -3.293 10.506 1.00 95.75 260 PHE A CA 1
ATOM 2158 C C . PHE A 1 260 ? -8.305 -2.500 10.728 1.00 95.75 260 PHE A C 1
ATOM 2160 O O . PHE A 1 260 ? -7.544 -2.300 9.790 1.00 95.75 260 PHE A O 1
ATOM 2167 N N . ILE A 1 261 ? -8.028 -2.069 11.960 1.00 97.25 261 ILE A N 1
ATOM 2168 C CA . ILE A 1 261 ? -6.839 -1.260 12.267 1.00 97.25 261 ILE A CA 1
ATOM 2169 C C . ILE A 1 261 ? -6.133 -1.836 13.490 1.00 97.25 261 ILE A C 1
ATOM 2171 O O . ILE A 1 261 ? -6.695 -1.824 14.582 1.00 97.25 261 ILE A O 1
ATOM 2175 N N . ASP A 1 262 ? -4.892 -2.286 13.311 1.00 96.56 262 ASP A N 1
ATOM 2176 C CA . ASP A 1 262 ? -3.981 -2.731 14.371 1.00 96.56 262 ASP A CA 1
ATOM 2177 C C . ASP A 1 262 ? -2.813 -1.734 14.496 1.00 96.56 262 ASP A C 1
ATOM 2179 O O . ASP A 1 262 ? -1.803 -1.865 13.804 1.00 96.56 262 ASP A O 1
ATOM 2183 N N . SER A 1 263 ? -2.954 -0.697 15.334 1.00 95.81 263 SER A N 1
ATOM 2184 C CA . SER A 1 263 ? -1.917 0.328 15.547 1.00 95.81 263 SER A CA 1
ATOM 2185 C C . SER A 1 263 ? -1.344 0.262 16.957 1.00 95.81 263 SER A C 1
ATOM 2187 O O . SER A 1 263 ? -2.083 0.407 17.930 1.00 95.81 263 SER A O 1
ATOM 2189 N N . TYR A 1 264 ? -0.025 0.097 17.091 1.00 91.44 264 TYR A N 1
ATOM 2190 C CA . TYR A 1 264 ? 0.617 -0.078 18.405 1.00 91.44 264 TYR A CA 1
ATOM 2191 C C . TYR A 1 264 ? 1.914 0.708 18.645 1.00 91.44 264 TYR A C 1
ATOM 2193 O O . TYR A 1 264 ? 2.598 0.474 19.651 1.00 91.44 264 TYR A O 1
ATOM 2201 N N . GLY A 1 265 ? 2.239 1.642 17.750 1.00 86.94 265 GLY A N 1
ATOM 2202 C CA . GLY A 1 265 ? 3.361 2.573 17.875 1.00 86.94 265 GLY A CA 1
ATOM 2203 C C . GLY A 1 265 ? 3.069 3.787 18.737 1.00 86.94 265 GLY A C 1
ATOM 2204 O O . GLY A 1 265 ? 1.915 4.206 18.875 1.00 86.94 265 GLY A O 1
ATOM 2205 N N . TYR A 1 266 ? 4.130 4.385 19.283 1.00 88.12 266 TYR A N 1
ATOM 2206 C CA . TYR A 1 266 ? 4.017 5.674 19.955 1.00 88.12 266 TYR A CA 1
ATOM 2207 C C . TYR A 1 266 ? 3.747 6.775 18.937 1.00 88.12 266 TYR A C 1
ATOM 2209 O O . TYR A 1 266 ? 4.370 6.825 17.884 1.00 88.12 266 TYR A O 1
ATOM 2217 N N . LYS A 1 267 ? 2.828 7.682 19.280 1.00 90.38 267 LYS A N 1
ATOM 2218 C CA . LYS A 1 267 ? 2.475 8.868 18.487 1.00 90.38 267 LYS A CA 1
ATOM 2219 C C . LYS A 1 267 ? 1.934 8.572 17.082 1.00 90.38 267 LYS A C 1
ATOM 2221 O O . LYS A 1 267 ? 1.669 9.527 16.360 1.00 90.38 267 LYS A O 1
ATOM 2226 N N . ASN A 1 268 ? 1.698 7.307 16.714 1.00 94.25 268 ASN A N 1
ATOM 2227 C CA . ASN A 1 268 ? 1.029 6.977 15.455 1.00 94.25 268 ASN A CA 1
ATOM 2228 C C . ASN A 1 268 ? -0.247 7.805 15.320 1.00 94.25 268 ASN A C 1
ATOM 2230 O O . ASN A 1 268 ? -1.001 7.938 16.288 1.00 94.25 268 ASN A O 1
ATOM 2234 N N . LYS A 1 269 ? -0.500 8.340 14.130 1.00 96.50 269 LYS A N 1
ATOM 2235 C CA . LYS A 1 269 ? -1.695 9.136 13.855 1.00 96.50 269 LYS A CA 1
ATOM 2236 C C . LYS A 1 269 ? -2.625 8.343 12.956 1.00 96.50 269 LYS A C 1
ATOM 2238 O O . LYS A 1 269 ? -2.308 8.124 11.795 1.00 96.50 269 LYS A O 1
ATOM 2243 N N . VAL A 1 270 ? -3.771 7.930 13.479 1.00 97.75 270 VAL A N 1
ATOM 2244 C CA . VAL A 1 270 ? -4.802 7.214 12.721 1.00 97.75 270 VAL A CA 1
ATOM 2245 C C . VAL A 1 270 ? -5.996 8.138 12.526 1.00 97.75 270 VAL A C 1
ATOM 2247 O O . VAL A 1 270 ? -6.648 8.523 13.494 1.00 97.75 270 VAL A O 1
ATOM 2250 N N . ILE A 1 271 ? -6.292 8.500 11.281 1.00 98.25 271 ILE A N 1
ATOM 2251 C CA . ILE A 1 271 ? -7.461 9.308 10.929 1.00 98.25 271 ILE A CA 1
ATOM 2252 C C . ILE A 1 271 ? -8.314 8.546 9.923 1.00 98.25 271 ILE A C 1
ATOM 2254 O O . ILE A 1 271 ? -7.841 8.205 8.842 1.00 98.25 271 ILE A O 1
ATOM 2258 N N . VAL A 1 272 ? -9.582 8.328 10.266 1.00 98.31 272 VAL A N 1
ATOM 2259 C CA . VAL A 1 272 ? -10.592 7.745 9.375 1.00 98.31 272 VAL A CA 1
ATOM 2260 C C . VAL A 1 272 ? -11.722 8.750 9.215 1.00 98.31 272 VAL A C 1
ATOM 2262 O O . VAL A 1 272 ? -12.284 9.211 10.211 1.00 98.31 272 VAL A O 1
ATOM 2265 N N . LYS A 1 273 ? -12.052 9.106 7.975 1.00 98.31 273 LYS A N 1
ATOM 2266 C CA . LYS A 1 273 ? -13.098 10.085 7.697 1.00 98.31 273 LYS A CA 1
ATOM 2267 C C . LYS A 1 273 ? -13.985 9.712 6.530 1.00 98.31 273 LYS A C 1
ATOM 2269 O O . LYS A 1 273 ? -13.542 9.018 5.614 1.00 98.31 273 LYS A O 1
ATOM 2274 N N . ASP A 1 274 ? -15.222 10.197 6.572 1.00 98.31 274 ASP A N 1
ATOM 2275 C CA . ASP A 1 274 ? -16.165 10.134 5.451 1.00 98.31 274 ASP A CA 1
ATOM 2276 C C . ASP A 1 274 ? -16.342 8.701 4.902 1.00 98.31 274 ASP A C 1
ATOM 2278 O O . ASP A 1 274 ? -16.563 8.501 3.717 1.00 98.31 274 ASP A O 1
ATOM 2282 N N . SER A 1 275 ? -16.173 7.681 5.752 1.00 98.38 275 SER A N 1
ATOM 2283 C CA . SER A 1 275 ? -16.020 6.282 5.332 1.00 98.38 275 SER A CA 1
ATOM 2284 C C . SER A 1 275 ? -17.130 5.386 5.878 1.00 98.38 275 SER A C 1
ATOM 2286 O O . SER A 1 275 ? -17.727 5.659 6.924 1.00 98.38 275 SER A O 1
ATOM 2288 N N . GLN A 1 276 ? -17.388 4.277 5.185 1.00 98.19 276 GLN A N 1
ATOM 2289 C CA . GLN A 1 276 ? -18.368 3.272 5.590 1.00 98.19 276 GLN A CA 1
ATOM 2290 C C . GLN A 1 276 ? -17.683 1.953 5.950 1.00 98.19 276 GLN A C 1
ATOM 2292 O O . GLN A 1 276 ? -16.908 1.414 5.166 1.00 98.19 276 GLN A O 1
ATOM 2297 N N . ILE A 1 277 ? -18.009 1.409 7.122 1.00 97.81 277 ILE A N 1
ATOM 2298 C CA . ILE A 1 277 ? -17.532 0.111 7.604 1.00 97.81 277 ILE A CA 1
ATOM 2299 C C . ILE A 1 277 ? -18.760 -0.728 7.952 1.00 97.81 277 ILE A C 1
ATOM 2301 O O . ILE A 1 277 ? -19.496 -0.404 8.886 1.00 97.81 277 ILE A O 1
ATOM 2305 N N . SER A 1 278 ? -19.009 -1.783 7.183 1.00 96.69 278 SER A N 1
ATOM 2306 C CA . SER A 1 278 ? -20.243 -2.555 7.281 1.00 96.69 278 SER A CA 1
ATOM 2307 C C . SER A 1 278 ? -20.032 -4.059 7.189 1.00 96.69 278 SER A C 1
ATOM 2309 O O . SER A 1 278 ? -19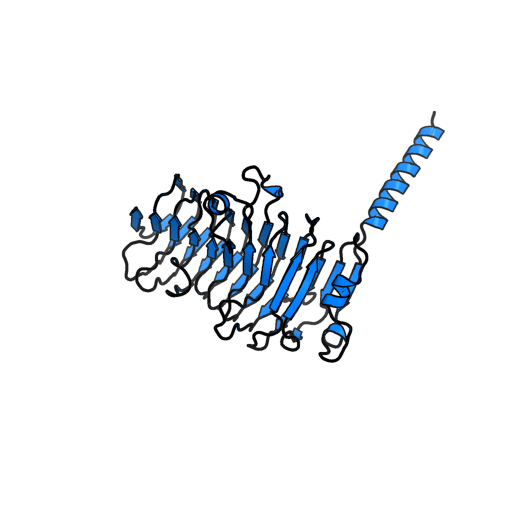.136 -4.537 6.495 1.00 96.69 278 SER A O 1
ATOM 2311 N N . ASN A 1 279 ? -20.924 -4.810 7.836 1.00 96.12 279 ASN A N 1
ATOM 2312 C CA . ASN A 1 279 ? -21.040 -6.264 7.679 1.00 96.12 279 ASN A CA 1
ATOM 2313 C C . ASN A 1 279 ? -19.741 -7.019 8.022 1.00 96.12 279 ASN A C 1
ATOM 2315 O O . ASN A 1 279 ? -19.352 -7.955 7.328 1.00 96.12 279 ASN A O 1
ATOM 2319 N N . ILE A 1 280 ? -19.046 -6.597 9.079 1.00 94.31 280 ILE A N 1
ATOM 2320 C CA . ILE A 1 280 ? -17.802 -7.236 9.515 1.00 94.31 280 ILE A CA 1
ATOM 2321 C C . ILE A 1 280 ? -18.130 -8.338 10.517 1.00 94.31 280 ILE A C 1
ATOM 2323 O O . ILE A 1 280 ? -18.795 -8.092 11.527 1.00 94.31 280 ILE A O 1
ATOM 2327 N N . LYS A 1 281 ? -17.611 -9.544 10.271 1.00 90.56 281 LYS A N 1
ATOM 2328 C CA . LYS A 1 281 ? -17.676 -10.650 11.229 1.00 90.56 281 LYS A CA 1
ATOM 2329 C C . LYS A 1 281 ? -16.341 -10.781 11.955 1.00 90.56 281 LYS A C 1
ATOM 2331 O O . LYS A 1 281 ? -15.353 -11.221 11.372 1.00 90.56 281 LYS A O 1
ATOM 2336 N N . LEU A 1 282 ? -16.337 -10.428 13.236 1.00 91.56 282 LEU A N 1
ATOM 2337 C CA . LEU A 1 282 ? -15.192 -10.589 14.119 1.00 91.56 282 LEU A CA 1
ATOM 2338 C C . LEU A 1 282 ? -15.104 -12.038 14.605 1.00 91.56 282 LEU A C 1
ATOM 2340 O O . LEU A 1 282 ? -16.097 -12.626 15.040 1.00 91.56 282 LEU A O 1
ATOM 2344 N N . VAL A 1 283 ? -13.902 -12.602 14.529 1.00 88.56 283 VAL A N 1
ATOM 2345 C CA . VAL A 1 283 ? -13.583 -13.947 15.019 1.00 88.56 283 VAL A CA 1
ATOM 2346 C C . VAL A 1 283 ? -12.911 -13.837 16.387 1.00 88.56 283 VAL A C 1
ATOM 2348 O O . VAL A 1 283 ? -12.025 -13.003 16.579 1.00 88.56 283 VAL A O 1
ATOM 2351 N N . ASP A 1 284 ? -13.317 -14.697 17.321 1.00 86.50 284 ASP A N 1
ATOM 2352 C CA . ASP A 1 284 ? -12.791 -14.781 18.686 1.00 86.50 284 ASP A CA 1
ATOM 2353 C C . ASP A 1 284 ? -12.854 -13.440 19.446 1.00 86.50 284 ASP A C 1
ATOM 2355 O O . ASP A 1 284 ? -13.909 -12.799 19.497 1.00 86.50 284 ASP A O 1
ATOM 2359 N N . ASP A 1 285 ? -11.750 -13.047 20.089 1.00 86.69 285 ASP A N 1
ATOM 2360 C CA . ASP A 1 285 ? -11.595 -11.846 20.905 1.00 86.69 285 ASP A CA 1
ATOM 2361 C C . ASP A 1 285 ? -10.968 -10.671 20.139 1.00 86.69 285 ASP A C 1
ATOM 2363 O O . ASP A 1 285 ? -10.589 -9.669 20.755 1.00 86.69 285 ASP A O 1
ATOM 2367 N N . LEU A 1 286 ? -10.847 -10.780 18.812 1.00 91.44 286 LEU A N 1
ATOM 2368 C CA . LEU A 1 286 ? -10.240 -9.744 17.985 1.00 91.44 286 LEU A CA 1
ATOM 2369 C C . LEU A 1 286 ? -11.180 -8.537 17.868 1.00 91.44 286 LEU A C 1
ATOM 2371 O O . LEU A 1 286 ? -12.268 -8.666 17.297 1.00 91.44 286 LEU A O 1
ATOM 2375 N N . PRO A 1 287 ? -10.780 -7.348 18.349 1.00 94.31 287 PRO A N 1
ATOM 2376 C CA . PRO A 1 287 ? -11.527 -6.130 18.089 1.00 94.31 287 PRO A CA 1
ATOM 2377 C C . PRO A 1 287 ? -11.532 -5.786 16.593 1.00 94.31 287 PRO A C 1
ATOM 2379 O O . PRO A 1 287 ? -10.665 -6.200 15.818 1.00 94.31 287 PRO A O 1
ATOM 2382 N N . LEU A 1 288 ? -12.480 -4.937 16.198 1.00 94.88 288 LEU A N 1
ATOM 2383 C CA . LEU A 1 288 ? -12.432 -4.264 14.903 1.00 94.88 288 LEU A CA 1
ATOM 2384 C C . LEU A 1 288 ? -11.196 -3.356 14.835 1.00 94.88 288 LEU A C 1
ATOM 2386 O O . LEU A 1 288 ? -10.456 -3.386 13.858 1.00 94.88 288 LEU A O 1
ATOM 2390 N N . ILE A 1 289 ? -10.953 -2.582 15.895 1.00 96.44 289 ILE A N 1
ATOM 2391 C CA . ILE A 1 289 ? -9.849 -1.627 15.993 1.00 96.44 289 ILE A CA 1
ATOM 2392 C C . ILE A 1 289 ? -9.070 -1.866 17.288 1.00 96.44 289 ILE A C 1
ATOM 2394 O O . ILE A 1 289 ? -9.641 -1.870 18.381 1.00 96.44 289 ILE A O 1
ATOM 2398 N N . PHE A 1 290 ? -7.753 -1.994 17.175 1.00 95.62 290 PHE A N 1
ATOM 2399 C CA . PHE A 1 290 ? -6.821 -1.979 18.291 1.00 95.62 290 PHE A CA 1
ATOM 2400 C C . PHE A 1 290 ? -5.899 -0.766 18.184 1.00 95.62 290 PHE A C 1
ATOM 2402 O O . PHE A 1 290 ? -5.197 -0.593 17.190 1.00 95.62 290 PHE A O 1
ATOM 2409 N N . ILE A 1 291 ? -5.895 0.058 19.233 1.00 95.19 291 ILE A N 1
ATOM 2410 C CA . ILE A 1 291 ? -5.023 1.226 19.350 1.00 95.19 291 ILE A CA 1
ATOM 2411 C C . ILE A 1 291 ? -4.179 1.113 20.615 1.00 95.19 291 ILE A C 1
ATOM 2413 O O . ILE A 1 291 ? -4.704 0.979 21.723 1.00 95.19 291 ILE A O 1
ATOM 2417 N N . LYS A 1 292 ? -2.864 1.250 20.470 1.00 93.81 292 LYS A N 1
ATOM 2418 C CA . LYS A 1 292 ? -1.922 1.365 21.579 1.00 93.81 292 LYS A CA 1
ATOM 2419 C C . LYS A 1 292 ? -0.930 2.489 21.315 1.00 93.81 292 LYS A C 1
ATOM 2421 O O . LYS A 1 292 ? -0.217 2.467 20.323 1.00 93.81 292 LYS A O 1
ATOM 2426 N N . LYS A 1 293 ? -0.863 3.453 22.235 1.00 91.44 293 LYS A N 1
ATOM 2427 C CA . LYS A 1 293 ? 0.039 4.625 22.221 1.00 91.44 293 LYS A CA 1
ATOM 2428 C C . LYS A 1 293 ? -0.097 5.531 20.994 1.00 91.44 293 LYS A C 1
ATOM 2430 O O . LYS A 1 293 ? 0.784 6.345 20.732 1.00 91.44 293 LYS A O 1
ATOM 2435 N N . SER A 1 294 ? -1.225 5.439 20.294 1.00 92.56 294 SER A N 1
ATOM 2436 C CA . SER A 1 294 ? -1.520 6.185 19.069 1.00 92.56 294 SER A CA 1
ATOM 2437 C C . SER A 1 294 ? -2.628 7.216 19.294 1.00 92.56 294 SER A C 1
ATOM 2439 O O . SER A 1 294 ? -3.514 7.018 20.126 1.00 92.56 294 SER A O 1
ATOM 2441 N N . TYR A 1 295 ? -2.591 8.297 18.522 1.00 94.81 295 TYR A N 1
ATOM 2442 C CA . TYR A 1 295 ? -3.718 9.197 18.313 1.00 94.81 295 TYR A CA 1
ATOM 2443 C C . TYR A 1 295 ? -4.705 8.551 17.337 1.00 94.81 295 TYR A C 1
ATOM 2445 O O . TYR A 1 295 ? -4.294 8.075 16.276 1.00 94.81 295 TYR A O 1
ATOM 2453 N N . MET A 1 296 ? -5.998 8.569 17.661 1.00 96.56 296 MET A N 1
ATOM 2454 C CA . MET A 1 296 ? -7.043 8.119 16.741 1.00 96.56 296 MET A CA 1
ATOM 2455 C C . MET A 1 296 ? -8.162 9.153 16.630 1.00 96.56 296 MET A C 1
ATOM 2457 O O . MET A 1 296 ? -8.739 9.549 17.640 1.00 96.56 296 MET A O 1
ATOM 2461 N N . LYS A 1 297 ? -8.529 9.514 15.398 1.00 97.06 297 LYS A N 1
ATOM 2462 C CA . LYS A 1 297 ? -9.723 10.307 15.092 1.00 97.06 297 LYS A CA 1
ATOM 2463 C C . LYS A 1 297 ? -10.569 9.596 14.043 1.00 97.06 297 LYS A C 1
ATOM 2465 O O . LYS A 1 297 ? -10.095 9.335 12.941 1.00 97.06 297 LYS A O 1
ATOM 2470 N N . ILE A 1 298 ? -11.822 9.305 14.375 1.00 96.88 298 ILE A N 1
ATOM 2471 C CA . ILE A 1 298 ? -12.817 8.795 13.425 1.00 96.88 298 ILE A CA 1
ATOM 2472 C C . ILE A 1 298 ? -13.918 9.837 13.325 1.00 96.88 298 ILE A C 1
ATOM 2474 O O . ILE A 1 298 ? -14.526 10.175 14.346 1.00 96.88 298 ILE A O 1
ATOM 2478 N N . TYR A 1 299 ? -14.187 10.358 12.131 1.00 96.88 299 TYR A N 1
ATOM 2479 C CA . TYR A 1 299 ? -15.226 11.369 11.978 1.00 96.88 299 TYR A CA 1
ATOM 2480 C C . TYR A 1 299 ? -16.051 11.244 10.704 1.00 96.88 299 TYR A C 1
ATOM 2482 O O . TYR A 1 299 ? -15.549 10.852 9.657 1.00 96.88 299 TYR A O 1
ATOM 2490 N N . ASN A 1 300 ? -17.336 11.583 10.798 1.00 97.00 300 ASN A N 1
ATOM 2491 C CA . ASN A 1 300 ? -18.299 11.451 9.700 1.00 97.00 300 ASN A CA 1
ATOM 2492 C C . ASN A 1 300 ? -18.313 10.048 9.055 1.00 97.00 300 ASN A C 1
ATOM 2494 O O . ASN A 1 300 ? -18.425 9.901 7.842 1.00 97.00 300 ASN A O 1
ATOM 2498 N N . CYS A 1 301 ? -18.153 8.999 9.865 1.00 97.19 301 CYS A N 1
ATOM 2499 C CA . CYS A 1 301 ? -18.160 7.617 9.398 1.00 97.19 301 CYS A CA 1
ATOM 2500 C C . CYS A 1 301 ? -19.476 6.907 9.734 1.00 97.19 301 CYS A C 1
ATOM 2502 O O . CYS A 1 301 ? -20.124 7.188 10.749 1.00 97.19 301 CYS A O 1
ATOM 2504 N N . ARG A 1 302 ? -19.837 5.924 8.904 1.00 96.94 302 ARG A N 1
ATOM 2505 C CA . ARG A 1 302 ? -20.955 5.005 9.145 1.00 96.94 302 ARG A CA 1
ATOM 2506 C C . ARG A 1 302 ? -20.416 3.624 9.496 1.00 96.94 302 ARG A C 1
ATOM 2508 O O . ARG A 1 302 ? -19.811 2.978 8.649 1.00 96.94 302 ARG A O 1
ATOM 2515 N N . ILE A 1 303 ? -20.670 3.164 10.719 1.00 96.00 303 ILE A N 1
ATOM 2516 C CA . ILE A 1 303 ? -20.250 1.838 11.193 1.00 96.00 303 ILE A CA 1
ATOM 2517 C C . ILE A 1 303 ? -21.492 1.035 11.571 1.00 96.00 303 ILE A C 1
ATOM 2519 O O . ILE A 1 303 ? -22.240 1.429 12.471 1.00 96.00 303 ILE A O 1
ATOM 2523 N N . ASN A 1 304 ? -21.754 -0.073 10.879 1.00 95.06 304 ASN A N 1
ATOM 2524 C CA . ASN A 1 304 ? -22.944 -0.886 11.129 1.00 95.06 304 ASN A CA 1
ATOM 2525 C C . ASN A 1 304 ? -22.712 -2.385 10.905 1.00 95.06 304 ASN A C 1
ATOM 2527 O O . ASN A 1 304 ? -21.781 -2.808 10.229 1.00 95.06 304 ASN A O 1
ATOM 2531 N N . ASN A 1 305 ? -23.600 -3.192 11.489 1.00 92.75 305 ASN A N 1
ATOM 2532 C CA . ASN A 1 305 ? -23.602 -4.649 11.354 1.00 92.75 305 ASN A CA 1
ATOM 2533 C C . ASN A 1 305 ? -22.226 -5.292 11.620 1.00 92.75 305 ASN A C 1
ATOM 2535 O O . ASN A 1 305 ? -21.708 -6.060 10.810 1.00 92.75 305 ASN A O 1
ATOM 2539 N N . ILE A 1 306 ? -21.615 -4.925 12.746 1.00 93.12 306 ILE A N 1
ATOM 2540 C CA . ILE A 1 306 ? -20.384 -5.549 13.228 1.00 93.12 306 ILE A CA 1
ATOM 2541 C C . ILE A 1 306 ? -20.793 -6.644 14.210 1.00 93.12 306 ILE A C 1
ATOM 2543 O O . ILE A 1 306 ? -21.372 -6.357 15.257 1.00 93.12 306 ILE A O 1
ATOM 2547 N N . VAL A 1 307 ? -20.524 -7.900 13.864 1.00 89.38 307 VAL A N 1
ATOM 2548 C CA . VAL A 1 307 ? -20.941 -9.065 14.653 1.00 89.38 307 VAL A CA 1
ATOM 2549 C C . VAL A 1 307 ? -19.702 -9.773 15.180 1.00 89.38 307 VAL A C 1
ATOM 2551 O O . VAL A 1 307 ? -18.844 -10.163 14.397 1.00 89.38 307 VAL A O 1
ATOM 2554 N N . GLY A 1 308 ? -19.603 -9.969 16.494 1.00 85.31 308 GLY A N 1
ATOM 2555 C CA . GLY A 1 308 ? -18.481 -10.666 17.123 1.00 85.31 308 GLY A CA 1
ATOM 2556 C C . GLY A 1 308 ? -18.891 -11.411 18.388 1.00 85.31 308 GLY A C 1
ATOM 2557 O O . GLY A 1 308 ? -19.855 -11.033 19.051 1.00 85.31 308 GLY A O 1
ATOM 2558 N N . SER A 1 309 ? -18.147 -12.466 18.728 1.00 80.75 309 SER A N 1
ATOM 2559 C CA . SER A 1 309 ? -18.326 -13.236 19.971 1.00 80.75 309 SER A CA 1
ATOM 2560 C C . SER A 1 309 ? -17.974 -12.442 21.230 1.00 80.75 309 SER A C 1
ATOM 2562 O O . SER A 1 309 ? -18.497 -12.729 22.305 1.00 80.75 309 SER A O 1
ATOM 2564 N N . TYR A 1 310 ? -17.096 -11.444 21.109 1.00 76.56 310 TYR A N 1
ATOM 2565 C CA . TYR A 1 310 ? -16.665 -10.595 22.216 1.00 76.56 310 TYR A CA 1
ATOM 2566 C C . TYR A 1 310 ? -17.267 -9.192 22.157 1.00 76.56 310 TYR A C 1
ATOM 2568 O O . TYR A 1 310 ? -17.553 -8.630 21.104 1.00 76.56 310 TYR A O 1
ATOM 2576 N N . TYR A 1 311 ? -17.415 -8.601 23.341 1.00 68.38 311 TYR A N 1
ATOM 2577 C CA . TYR A 1 311 ? -18.163 -7.368 23.553 1.00 68.38 311 TYR A CA 1
ATOM 2578 C C . TYR A 1 311 ? -17.418 -6.068 23.241 1.00 68.38 311 TYR A C 1
ATOM 2580 O O . TYR A 1 311 ? -17.897 -5.032 23.678 1.00 68.38 311 TYR A O 1
ATOM 2588 N N . HIS A 1 312 ? -16.266 -6.049 22.570 1.00 80.88 312 HIS A N 1
ATOM 2589 C CA . HIS A 1 312 ? -15.572 -4.782 22.314 1.00 80.88 312 HIS A CA 1
ATOM 2590 C C . HIS A 1 312 ? -15.113 -4.661 20.866 1.00 80.88 312 HIS A C 1
ATOM 2592 O O . HIS A 1 312 ? -14.320 -5.456 20.375 1.00 80.88 312 HIS A O 1
ATOM 2598 N N . MET A 1 313 ? -15.610 -3.628 20.186 1.00 89.06 313 MET A N 1
ATOM 2599 C CA . MET A 1 313 ? -15.212 -3.330 18.808 1.00 89.06 313 MET A CA 1
ATOM 2600 C C . MET A 1 313 ? -13.920 -2.525 18.764 1.00 89.06 313 MET A C 1
ATOM 2602 O O . MET A 1 313 ? -13.135 -2.677 17.837 1.00 89.06 313 MET A O 1
ATOM 2606 N N . ILE A 1 314 ? -13.688 -1.684 19.770 1.00 92.88 314 ILE A N 1
ATOM 2607 C CA . ILE A 1 314 ? -12.480 -0.872 19.885 1.00 92.88 314 ILE A CA 1
ATOM 2608 C C . ILE A 1 314 ? -11.793 -1.238 21.198 1.00 92.88 314 ILE A C 1
ATOM 2610 O O . ILE A 1 314 ? -12.404 -1.132 22.266 1.00 92.88 314 ILE A O 1
ATOM 2614 N N . ARG A 1 315 ? -10.534 -1.675 21.111 1.00 92.62 315 ARG A N 1
ATOM 2615 C CA . ARG A 1 315 ? -9.665 -1.968 22.257 1.00 92.62 315 ARG A CA 1
ATOM 2616 C C . ARG A 1 315 ? -8.540 -0.943 22.304 1.00 92.62 315 ARG A C 1
ATOM 2618 O O . ARG A 1 315 ? -7.780 -0.807 21.347 1.00 92.62 315 ARG A O 1
ATOM 2625 N N . ILE A 1 316 ? -8.419 -0.255 23.432 1.00 90.75 316 ILE A N 1
ATOM 2626 C CA . ILE A 1 316 ? -7.449 0.826 23.616 1.00 90.75 316 ILE A CA 1
ATOM 2627 C C . ILE A 1 316 ? -6.505 0.455 24.753 1.00 90.75 316 ILE A C 1
ATOM 2629 O O . ILE A 1 316 ? -6.965 0.112 25.838 1.00 90.75 316 ILE A O 1
ATOM 2633 N N . LYS A 1 317 ? -5.194 0.534 24.509 1.00 88.69 317 LYS A N 1
ATOM 2634 C CA . LYS A 1 317 ? -4.150 0.372 25.530 1.00 88.69 317 LYS A CA 1
ATOM 2635 C C . LYS A 1 317 ? -3.262 1.608 25.547 1.00 88.69 317 LYS A C 1
ATOM 2637 O O . LYS A 1 317 ? -2.352 1.701 24.730 1.00 88.69 317 LYS A O 1
ATOM 2642 N N . ILE A 1 318 ? -3.489 2.523 26.492 1.00 83.25 318 ILE A N 1
ATOM 2643 C CA . ILE A 1 318 ? -2.725 3.777 26.637 1.00 83.25 318 ILE A CA 1
ATOM 2644 C C . ILE A 1 318 ? -2.804 4.616 25.351 1.00 83.25 318 ILE A C 1
ATOM 2646 O O . ILE A 1 318 ? -1.946 4.486 24.489 1.00 83.25 318 ILE A O 1
ATOM 2650 N N . ALA A 1 319 ? -3.806 5.478 25.192 1.00 77.50 319 ALA A N 1
ATOM 2651 C CA . ALA A 1 319 ? -3.887 6.391 24.046 1.00 77.50 319 ALA A CA 1
ATOM 2652 C C . ALA A 1 319 ? -3.865 7.849 24.526 1.00 77.50 319 ALA A C 1
ATOM 2654 O O . ALA A 1 319 ? -4.635 8.178 25.427 1.00 77.50 319 ALA A O 1
ATOM 2655 N N . PRO A 1 320 ? -3.016 8.723 23.949 1.00 76.81 320 PRO A N 1
ATOM 2656 C CA . PRO A 1 320 ? -2.983 10.131 24.332 1.00 76.81 320 PRO A CA 1
ATOM 2657 C C . PRO A 1 320 ? -4.301 10.846 24.011 1.00 76.81 320 PRO A C 1
ATOM 2659 O O . PRO A 1 320 ? -4.734 11.702 24.777 1.00 76.81 320 PRO A O 1
ATOM 2662 N N . THR A 1 321 ? -4.955 10.509 22.894 1.00 83.62 321 THR A N 1
ATOM 2663 C CA . THR A 1 321 ? -6.233 11.121 22.503 1.00 83.62 321 THR A CA 1
ATOM 2664 C C . THR A 1 321 ? -7.016 10.203 21.571 1.00 83.62 321 THR A C 1
ATOM 2666 O O . THR A 1 321 ? -6.443 9.588 20.666 1.00 83.62 321 THR A O 1
ATOM 2669 N N . ILE A 1 322 ? -8.330 10.125 21.799 1.00 86.25 322 ILE A N 1
ATOM 2670 C CA . ILE A 1 322 ? -9.288 9.429 20.940 1.00 86.25 322 ILE A CA 1
ATOM 2671 C C . ILE A 1 322 ? -10.481 10.345 20.704 1.00 86.25 322 ILE A C 1
ATOM 2673 O O . ILE A 1 322 ? -11.145 10.758 21.651 1.00 86.25 322 ILE A O 1
ATOM 2677 N N . GLU A 1 323 ? -10.762 10.624 19.437 1.00 87.25 323 GLU A N 1
ATOM 2678 C CA . GLU A 1 323 ? -11.843 11.506 19.006 1.00 87.25 323 GLU A CA 1
ATOM 2679 C C . GLU A 1 323 ? -12.817 10.742 18.102 1.00 87.25 323 GLU A C 1
ATOM 2681 O O . GLU A 1 323 ? -12.428 10.189 17.070 1.00 87.25 323 GLU A O 1
ATOM 2686 N N . LEU A 1 324 ? -14.096 10.716 18.482 1.00 86.19 324 LEU A N 1
ATOM 2687 C CA . LEU A 1 324 ? -15.189 10.166 17.677 1.00 86.19 324 LEU A CA 1
ATOM 2688 C C . LEU A 1 324 ? -16.211 11.281 17.421 1.00 86.19 324 LEU A C 1
ATOM 2690 O O . LEU A 1 324 ? -16.970 11.640 18.317 1.00 86.19 324 LEU A O 1
ATOM 2694 N N . GLU A 1 325 ? -16.249 11.827 16.207 1.00 85.00 325 GLU A N 1
ATOM 2695 C CA . GLU A 1 325 ? -17.061 13.008 15.882 1.00 85.00 325 GLU A CA 1
ATOM 2696 C C . GLU A 1 325 ? -18.062 12.736 14.755 1.00 85.00 325 GLU A C 1
ATOM 2698 O O . GLU A 1 325 ? -17.697 12.261 13.685 1.00 85.00 325 GLU A O 1
ATOM 2703 N N . LYS A 1 326 ? -19.338 13.095 14.951 1.00 79.12 326 LYS A N 1
ATOM 2704 C CA . LYS A 1 326 ? -20.376 13.027 13.898 1.00 79.12 326 LYS A CA 1
ATOM 2705 C C . LYS A 1 326 ? -20.513 11.642 13.238 1.00 79.12 326 LYS A C 1
ATOM 2707 O O . LYS A 1 326 ? -20.845 11.545 12.062 1.00 79.12 326 LYS A O 1
ATOM 2712 N N . ASN A 1 327 ? -20.243 10.567 13.976 1.00 84.00 327 ASN A N 1
ATOM 2713 C CA . ASN A 1 327 ? -20.336 9.210 13.443 1.00 84.00 327 ASN A CA 1
ATOM 2714 C C . ASN A 1 327 ? -21.736 8.626 13.655 1.00 84.00 327 ASN A C 1
ATOM 2716 O O . ASN A 1 327 ? -22.324 8.791 14.725 1.00 84.00 327 ASN A O 1
ATOM 2720 N N . TYR A 1 328 ? -22.230 7.873 12.672 1.00 81.56 328 TYR A N 1
ATOM 2721 C CA . TYR A 1 328 ? -23.411 7.030 12.839 1.00 81.56 328 TYR A CA 1
ATOM 2722 C C . TYR A 1 328 ? -22.965 5.603 13.139 1.00 81.56 328 TYR A C 1
ATOM 2724 O O . TYR A 1 328 ? -22.470 4.902 12.251 1.00 81.56 328 TYR A O 1
ATOM 2732 N N . ILE A 1 329 ? -23.121 5.176 14.394 1.00 82.12 329 ILE A N 1
ATOM 2733 C CA . ILE A 1 329 ? -22.624 3.877 14.845 1.00 82.12 329 ILE A CA 1
ATOM 2734 C C . ILE A 1 329 ? -23.747 3.071 15.484 1.00 82.12 329 ILE A C 1
ATOM 2736 O O . ILE A 1 329 ? -24.258 3.419 16.548 1.00 82.12 329 ILE A O 1
ATOM 2740 N N . TYR A 1 330 ? -24.133 1.983 14.821 1.00 70.12 330 TYR A N 1
ATOM 2741 C CA . TYR A 1 330 ? -25.167 1.082 15.315 1.00 70.12 330 TYR A CA 1
ATOM 2742 C C . TYR A 1 330 ? -24.520 0.005 16.192 1.00 70.12 330 TYR A C 1
ATOM 2744 O O . TYR A 1 330 ? -23.815 -0.856 15.677 1.00 70.12 330 TYR A O 1
ATOM 2752 N N . GLN A 1 331 ? -24.771 0.083 17.507 1.00 62.50 331 GLN A N 1
ATOM 2753 C CA . GLN A 1 331 ? -24.207 -0.767 18.569 1.00 62.50 331 GLN A CA 1
ATOM 2754 C C . GLN A 1 331 ? -22.687 -0.629 18.742 1.00 62.50 331 GLN A C 1
ATOM 2756 O O . GLN A 1 331 ? -21.910 -1.415 18.211 1.00 62.50 331 GLN A O 1
ATOM 2761 N N . ILE A 1 332 ? -22.257 0.344 19.558 1.00 71.00 332 ILE A N 1
ATOM 2762 C CA . ILE A 1 332 ? -20.858 0.456 19.983 1.00 71.00 332 ILE A CA 1
ATOM 2763 C C . ILE A 1 332 ? -20.632 -0.106 21.380 1.00 71.00 332 ILE A C 1
ATOM 2765 O O . ILE A 1 332 ? -21.390 0.163 22.309 1.00 71.00 332 ILE A O 1
ATOM 2769 N N . ARG A 1 333 ? -19.519 -0.821 21.539 1.00 69.62 333 ARG A N 1
ATOM 2770 C CA . ARG A 1 333 ? -18.918 -1.102 22.840 1.00 69.62 333 ARG A CA 1
ATOM 2771 C C . ARG A 1 333 ? -17.415 -0.846 22.757 1.00 69.62 333 ARG A C 1
ATOM 2773 O O . ARG A 1 333 ? -16.731 -1.415 21.900 1.00 69.62 333 ARG A O 1
ATOM 2780 N N . ILE A 1 334 ? -16.928 0.037 23.624 1.00 76.69 334 ILE A N 1
ATOM 2781 C CA . ILE A 1 334 ? -15.522 0.448 23.718 1.00 76.69 334 ILE A CA 1
ATOM 2782 C C . ILE A 1 334 ? -14.950 -0.148 25.000 1.00 76.69 334 ILE A C 1
ATOM 2784 O O . ILE A 1 334 ? -15.568 -0.028 26.056 1.00 76.69 334 ILE A O 1
ATOM 2788 N N . PHE A 1 335 ? -13.779 -0.776 24.907 1.00 70.62 335 PHE A N 1
ATOM 2789 C CA . PHE A 1 335 ? -13.059 -1.291 26.066 1.00 70.62 335 PHE A CA 1
ATOM 2790 C C . PHE A 1 335 ? -11.712 -0.581 26.202 1.00 70.62 335 PHE A C 1
ATOM 2792 O O . PHE A 1 335 ? -10.872 -0.625 25.297 1.00 70.62 335 PHE A O 1
ATOM 2799 N N . ILE A 1 336 ? -11.535 0.093 27.335 1.00 73.25 336 ILE A N 1
ATOM 2800 C CA . ILE A 1 336 ? -10.337 0.860 27.677 1.00 73.25 336 ILE A CA 1
ATOM 2801 C C . ILE A 1 336 ? -9.611 0.086 28.775 1.00 73.25 336 ILE A C 1
ATOM 2803 O O . ILE A 1 336 ? -10.226 -0.232 29.794 1.00 73.25 336 ILE A O 1
ATOM 2807 N N . ILE A 1 337 ? -8.343 -0.251 28.527 1.00 73.75 337 ILE A N 1
ATOM 2808 C CA . ILE A 1 337 ? -7.468 -1.002 29.441 1.00 73.75 337 ILE A CA 1
ATOM 2809 C C . ILE A 1 337 ? -6.363 -0.093 29.957 1.00 73.75 337 ILE A C 1
ATOM 2811 O O . ILE A 1 337 ? -5.723 0.586 29.112 1.00 73.75 337 ILE A O 1
#

Foldseek 3Di:
DVVVVVVVVVVVVVVVVVVVVLADAAEDEDEQPDCQLPLPDPHHPQCVQVVDDLRGEHEYEYADQEHEQLSAAEAEHEDSAAYEYEYPDPQAREHENPLELGNAYEYHYDQDDLYEYEYERHEYDNHEPVPPQVRESYEYEDPAWNYYYYYYNYEYEHHEYAHYEYEYAAADPLPDDQNRANEYEYELYEYYQYEAEPEHAYYPDDDPRNLSHARHEYHAYNYEHAQYWAYYAHSHYEYHAYLYEAEHYEYDDPHALARYYGYAGAAYHYEHENYEHDQYEYEDARANYEEHNYEYAYENYEYDNYHYPDQANYEYHDYPYYYYYHYHHDRHDHHYD

Radius of gyration: 22.1 Å; chains: 1; bounding box: 45×71×58 Å

pLDDT: mean 89.55, std 9.57, range [60.72, 98.88]

Secondary structure (DSSP, 8-state):
-HHHHHHHHHHHHHHHHHHHHHTPPEEEEE-TTSGGG-TT-S--HHHHHHTS-TTS-EEEEE-SSEEETTSSSEEEEEESS-EEEEE-STT-EEEEEEEESTTEEEEEE-SS---EEEEESEEEEEEB-TT-TT-EEEEEEESSS--EEEEES-EEES-BSEEEEEEESS---TT--GGGSEEEEEES-EEES-BS-SEEEEESS--HHHHH---EEEEEES-EEES-S--EEESSSEEEEES-EEES-B--TTT-SSSSEEE-STT-EEEEES-EEEEEEE-TT--SEEEES-EEEEES-EEEEEEESSS-SEEEES-S-EEEES-EESS--EEE-

InterPro domains:
  IPR011050 Pectin lyase fold/virulence factor [SSF51126] (15-330)